Protein AF-A0A950PQQ2-F1 (afdb_monomer)

Sequence (217 aa):
MTSPTMPPGRANGTPPLTLPCREETMPHLNDTRDLASFAAVLAGELPGCWMSEYHRHTECRDQFSLAEDVWDMNLVSGAIAGHLLEHAVVLTGDDGTRLYVIAHPRCDEEFLVAAMAPPGFQAEAFRGVREPDGIAVSDDPFRAAEDIVVDLLPRYEMAIAEVQHNSASPGPPPVTPACAPEHTVTWCGDSLLTAQPENQEVAKALHQGGFAWDLAG

Mean predicted aligned error: 15.24 Å

Solvent-accessible surface area (backbone atoms only — not comparable to full-atom values): 13229 Å² total; per-residue (Å²): 142,83,83,86,84,77,82,84,78,82,78,86,74,78,73,79,88,69,76,73,71,62,84,68,89,65,76,93,74,73,60,74,66,55,58,57,51,40,45,52,52,24,28,72,63,35,91,74,57,41,45,68,44,82,45,74,32,88,46,82,67,54,43,48,72,60,49,73,42,46,32,32,87,46,62,52,46,50,46,60,75,64,41,81,58,54,52,38,33,41,36,37,35,78,87,64,52,37,35,41,35,33,74,32,95,87,40,90,61,29,30,31,40,25,47,34,58,73,84,94,67,59,77,74,22,52,62,89,52,63,63,43,43,31,45,79,32,53,66,49,36,70,60,29,28,49,50,39,62,75,48,42,48,58,35,38,54,54,32,48,53,46,27,52,51,35,59,77,51,66,66,79,70,81,80,67,60,96,77,62,82,84,77,70,72,47,82,53,89,100,42,80,48,60,74,83,63,91,46,69,68,58,48,50,53,41,46,74,72,72,51,76,84,80,90,80,130

Structure (mmCIF, N/CA/C/O backbone):
data_AF-A0A950PQQ2-F1
#
_entry.id   AF-A0A950PQQ2-F1
#
loop_
_atom_site.group_PDB
_atom_site.id
_atom_site.type_symbol
_atom_site.label_atom_id
_atom_site.label_alt_id
_atom_site.label_comp_id
_atom_site.label_asym_id
_atom_site.label_entity_id
_atom_site.label_seq_id
_atom_site.pdbx_PDB_ins_code
_atom_site.Cartn_x
_atom_site.Cartn_y
_atom_site.Cartn_z
_atom_site.occupancy
_atom_site.B_iso_or_equiv
_atom_site.auth_seq_id
_atom_site.auth_comp_id
_atom_site.auth_asym_id
_atom_site.auth_atom_id
_atom_site.pdbx_PDB_model_num
ATOM 1 N N . MET A 1 1 ? 36.615 -48.912 43.189 1.00 43.84 1 MET A N 1
ATOM 2 C CA . MET A 1 1 ? 36.809 -47.592 42.548 1.00 43.84 1 MET A CA 1
ATOM 3 C C . MET A 1 1 ? 37.561 -47.885 41.262 1.00 43.84 1 MET A C 1
ATOM 5 O O . MET A 1 1 ? 38.689 -48.329 41.361 1.00 43.84 1 MET A O 1
ATOM 9 N N . THR A 1 2 ? 36.929 -47.953 40.097 1.00 41.16 2 THR A N 1
ATOM 10 C CA . THR A 1 2 ? 36.371 -46.819 39.345 1.00 41.16 2 THR A CA 1
ATOM 11 C C . THR A 1 2 ? 35.283 -47.302 38.375 1.00 41.16 2 THR A C 1
ATOM 13 O O . THR A 1 2 ? 35.455 -48.303 37.685 1.00 41.16 2 THR A O 1
ATOM 16 N N . SER A 1 3 ? 34.155 -46.591 38.355 1.00 36.78 3 SER A N 1
ATOM 17 C CA . SER A 1 3 ? 33.042 -46.788 37.419 1.00 36.78 3 SER A CA 1
ATOM 18 C C . SER A 1 3 ? 33.378 -46.237 36.024 1.00 36.78 3 SER A C 1
ATOM 20 O O . SER A 1 3 ? 34.110 -45.249 35.938 1.00 36.78 3 SER A O 1
ATOM 22 N N . PRO A 1 4 ? 32.820 -46.803 34.939 1.00 37.44 4 PRO A N 1
ATOM 23 C CA . PRO A 1 4 ? 32.892 -46.209 33.611 1.00 37.44 4 PRO A CA 1
ATOM 24 C C . PRO A 1 4 ? 31.864 -45.074 33.462 1.00 37.44 4 PRO A C 1
ATOM 26 O O . PRO A 1 4 ? 30.673 -45.245 33.717 1.00 37.44 4 PRO A O 1
ATOM 29 N N . THR A 1 5 ? 32.355 -43.908 33.046 1.00 39.75 5 THR A N 1
ATOM 30 C CA . THR A 1 5 ? 31.583 -42.701 32.725 1.00 39.75 5 THR A CA 1
ATOM 31 C C . THR A 1 5 ? 30.806 -42.887 31.418 1.00 39.75 5 THR A C 1
ATOM 33 O O . THR A 1 5 ? 31.405 -43.078 30.362 1.00 39.75 5 THR A O 1
ATOM 36 N N . MET A 1 6 ? 29.474 -42.801 31.488 1.00 37.81 6 MET A N 1
ATOM 37 C CA . MET A 1 6 ? 28.582 -42.614 30.335 1.00 37.81 6 MET A CA 1
ATOM 38 C C . MET A 1 6 ? 28.617 -41.147 29.863 1.00 37.81 6 MET A C 1
ATOM 40 O O . MET A 1 6 ? 28.649 -40.253 30.712 1.00 37.81 6 MET A O 1
ATOM 44 N N . PRO A 1 7 ? 28.551 -40.866 28.549 1.00 43.50 7 PRO A N 1
ATOM 45 C CA . PRO A 1 7 ? 28.290 -39.519 28.054 1.00 43.50 7 PRO A CA 1
ATOM 46 C C . PRO A 1 7 ? 26.795 -39.169 28.216 1.00 43.50 7 PRO A C 1
ATOM 48 O O . PRO A 1 7 ? 25.945 -40.036 27.996 1.00 43.50 7 PRO A O 1
ATOM 51 N N . PRO A 1 8 ? 26.436 -37.924 28.583 1.00 40.88 8 PRO A N 1
ATOM 52 C CA . PRO A 1 8 ? 25.039 -37.515 28.665 1.00 40.88 8 PRO A CA 1
ATOM 53 C C . PRO A 1 8 ? 24.416 -37.395 27.268 1.00 40.88 8 PRO A C 1
ATOM 55 O O . PRO A 1 8 ? 25.011 -36.848 26.337 1.00 40.88 8 PRO A O 1
ATOM 58 N N . GLY A 1 9 ? 23.202 -37.936 27.153 1.00 32.97 9 GLY A N 1
ATOM 59 C CA . GLY A 1 9 ? 22.382 -37.925 25.951 1.00 32.97 9 GLY A CA 1
ATOM 60 C C . GLY A 1 9 ? 22.080 -36.509 25.468 1.00 32.97 9 GLY A C 1
ATOM 61 O O . GLY A 1 9 ? 21.772 -35.612 26.252 1.00 32.97 9 GLY A O 1
ATOM 62 N N . ARG A 1 10 ? 22.168 -36.328 24.148 1.00 34.28 10 ARG A N 1
ATOM 63 C CA . ARG A 1 10 ? 21.672 -35.140 23.457 1.00 34.28 10 ARG A CA 1
ATOM 64 C C . ARG A 1 10 ? 20.181 -34.988 23.741 1.00 34.28 10 ARG A C 1
ATOM 66 O O . ARG A 1 10 ? 19.397 -35.890 23.458 1.00 34.28 10 ARG A O 1
ATOM 73 N N . ALA A 1 11 ? 19.823 -33.832 24.284 1.00 37.94 11 ALA A N 1
ATOM 74 C CA . ALA A 1 11 ? 18.457 -33.358 24.355 1.00 37.94 11 ALA A CA 1
ATOM 75 C C . ALA A 1 11 ? 17.867 -33.299 22.936 1.00 37.94 11 ALA A C 1
ATOM 77 O O . ALA A 1 11 ? 18.408 -32.618 22.063 1.00 37.94 11 ALA A O 1
ATOM 78 N N . ASN A 1 12 ? 16.766 -34.019 22.720 1.00 37.12 12 ASN A N 1
ATOM 79 C CA . ASN A 1 12 ? 15.859 -33.780 21.605 1.00 37.12 12 ASN A CA 1
ATOM 80 C C . ASN A 1 12 ? 15.171 -32.435 21.860 1.00 37.12 12 ASN A C 1
ATOM 82 O O . ASN A 1 12 ? 14.153 -32.367 22.543 1.00 37.12 12 ASN A O 1
ATOM 86 N N . GLY A 1 13 ? 15.768 -31.359 21.356 1.00 33.97 13 GLY A N 1
ATOM 87 C CA . GLY A 1 13 ? 15.051 -30.114 21.134 1.00 33.97 13 GLY A CA 1
ATOM 88 C C . GLY A 1 13 ? 14.244 -30.268 19.855 1.00 33.97 13 GLY A C 1
ATOM 89 O O . GLY A 1 13 ? 14.811 -30.229 18.766 1.00 33.97 13 GLY A O 1
ATOM 90 N N . THR A 1 14 ? 12.940 -30.487 19.980 1.00 38.06 14 THR A N 1
ATOM 91 C CA . THR A 1 14 ? 12.006 -30.292 18.870 1.00 38.06 14 THR A CA 1
ATOM 92 C C . THR A 1 14 ? 12.091 -28.815 18.467 1.00 38.06 14 THR A C 1
ATOM 94 O O . THR A 1 14 ? 11.881 -27.961 19.333 1.00 38.06 14 THR A O 1
ATOM 97 N N . PRO A 1 15 ? 12.456 -28.466 17.220 1.00 38.97 15 PRO A N 1
ATOM 98 C CA . PRO A 1 15 ? 12.429 -27.074 16.795 1.00 38.97 15 PRO A CA 1
ATOM 99 C C . PRO A 1 15 ? 10.972 -26.578 16.775 1.00 38.97 15 PRO A C 1
ATOM 101 O O . PRO A 1 15 ? 10.061 -27.382 16.554 1.00 38.97 15 PRO A O 1
ATOM 104 N N . PRO A 1 16 ? 10.723 -25.278 17.017 1.00 37.97 16 PRO A N 1
ATOM 105 C CA . PRO A 1 16 ? 9.394 -24.711 16.831 1.00 37.97 16 PRO A CA 1
ATOM 106 C C . PRO A 1 16 ? 8.945 -24.936 15.383 1.00 37.97 16 PRO A C 1
ATOM 108 O O . PRO A 1 16 ? 9.767 -24.923 14.466 1.00 37.97 16 PRO A O 1
ATOM 111 N N . LEU A 1 17 ? 7.645 -25.163 15.190 1.00 33.06 17 LEU A N 1
ATOM 112 C CA . LEU A 1 17 ? 7.016 -25.309 13.879 1.00 33.06 17 LEU A CA 1
ATOM 113 C C . LEU A 1 17 ? 7.134 -23.988 13.102 1.00 33.06 17 LEU A C 1
ATOM 115 O O . LEU A 1 17 ? 6.219 -23.171 13.085 1.00 33.06 17 LEU A O 1
ATOM 119 N N . THR A 1 18 ? 8.281 -23.765 12.468 1.00 39.53 18 THR A N 1
ATOM 120 C CA . THR A 1 18 ? 8.415 -22.820 11.365 1.00 39.53 18 THR A CA 1
ATOM 121 C C . THR A 1 18 ? 7.603 -23.405 10.219 1.00 39.53 18 THR A C 1
ATOM 123 O O . THR A 1 18 ? 7.973 -24.441 9.666 1.00 39.53 18 THR A O 1
ATOM 126 N N . LEU A 1 19 ? 6.470 -22.780 9.891 1.00 45.75 19 LEU A N 1
ATOM 127 C CA . LEU A 1 19 ? 5.821 -23.019 8.606 1.00 45.75 19 LEU A CA 1
ATOM 128 C C . LEU A 1 19 ? 6.897 -22.795 7.535 1.00 45.75 19 LEU A C 1
ATOM 130 O O . LEU A 1 19 ? 7.464 -21.701 7.500 1.00 45.75 19 LEU A O 1
ATOM 134 N N . PRO A 1 20 ? 7.260 -23.804 6.724 1.00 39.88 20 PRO A N 1
ATOM 135 C CA . PRO A 1 20 ? 8.277 -23.598 5.716 1.00 39.88 20 PRO A CA 1
ATOM 136 C C . PRO A 1 20 ? 7.700 -22.618 4.700 1.00 39.88 20 PRO A C 1
ATOM 138 O O . PRO A 1 20 ? 6.766 -22.956 3.969 1.00 39.88 20 PRO A O 1
ATOM 141 N N . CYS A 1 21 ? 8.248 -21.401 4.680 1.00 43.50 21 CYS A N 1
ATOM 142 C CA . CYS A 1 21 ? 8.123 -20.503 3.542 1.00 43.50 21 CYS A CA 1
ATOM 143 C C . CYS A 1 21 ? 8.504 -21.357 2.330 1.00 43.50 21 CYS A C 1
ATOM 145 O O . CYS A 1 21 ? 9.574 -21.968 2.319 1.00 43.50 21 CYS A O 1
ATOM 147 N N . ARG A 1 22 ? 7.556 -21.567 1.414 1.00 47.44 22 ARG A N 1
ATOM 148 C CA . ARG A 1 22 ? 7.691 -22.569 0.359 1.00 47.44 22 ARG A CA 1
ATOM 149 C C . ARG A 1 22 ? 8.854 -22.150 -0.535 1.00 47.44 22 ARG A C 1
ATOM 151 O O . ARG A 1 22 ? 8.718 -21.246 -1.348 1.00 47.44 22 ARG A O 1
ATOM 158 N N . GLU A 1 23 ? 10.000 -22.795 -0.344 1.00 45.25 23 GLU A N 1
ATOM 159 C CA . GLU A 1 23 ? 11.234 -22.554 -1.091 1.00 45.25 23 GLU A CA 1
ATOM 160 C C . GLU A 1 23 ? 11.132 -23.274 -2.442 1.00 45.25 23 GLU A C 1
ATOM 162 O O . GLU A 1 23 ? 11.816 -24.252 -2.736 1.00 45.25 23 GLU A O 1
ATOM 167 N N . GLU A 1 24 ? 10.160 -22.861 -3.250 1.00 46.62 24 GLU A N 1
ATOM 168 C CA . GLU A 1 24 ? 10.071 -23.294 -4.635 1.00 46.62 24 GLU A CA 1
ATOM 169 C C . GLU A 1 24 ? 11.094 -22.451 -5.397 1.00 46.62 24 GLU A C 1
ATOM 171 O O . GLU A 1 24 ? 10.911 -21.247 -5.553 1.00 46.62 24 GLU A O 1
ATOM 176 N N . THR A 1 25 ? 12.223 -23.061 -5.780 1.00 43.97 25 THR A N 1
ATOM 177 C CA . THR A 1 25 ? 13.277 -22.423 -6.582 1.00 43.97 25 THR A CA 1
ATOM 178 C C . THR A 1 25 ? 12.699 -22.025 -7.940 1.00 43.97 25 THR A C 1
ATOM 180 O O . THR A 1 25 ? 12.772 -22.769 -8.917 1.00 43.97 25 THR A O 1
ATOM 183 N N . MET A 1 26 ? 12.074 -20.856 -7.977 1.00 44.28 26 MET A N 1
ATOM 184 C CA . MET A 1 26 ? 11.659 -20.168 -9.184 1.00 44.28 26 MET A CA 1
ATOM 185 C C . MET A 1 26 ? 12.892 -19.472 -9.779 1.00 44.28 26 MET A C 1
ATOM 187 O O . MET A 1 26 ? 13.760 -19.017 -9.028 1.00 44.28 26 MET A O 1
ATOM 191 N N . PRO A 1 27 ? 13.019 -19.405 -11.116 1.00 42.84 27 PRO A N 1
ATOM 192 C CA . PRO A 1 27 ? 14.047 -18.581 -11.742 1.00 42.84 27 PRO A CA 1
ATOM 193 C C . PRO A 1 27 ? 13.897 -17.149 -11.224 1.00 42.84 27 PRO A C 1
ATOM 195 O O . PRO A 1 27 ? 12.778 -16.732 -10.952 1.00 42.84 27 PRO A O 1
ATOM 198 N N . HIS A 1 28 ? 15.012 -16.438 -11.043 1.00 49.81 28 HIS A N 1
ATOM 199 C CA . HIS A 1 28 ? 15.049 -15.056 -10.559 1.00 49.81 28 HIS A CA 1
ATOM 200 C C . HIS A 1 28 ? 14.116 -14.159 -11.400 1.00 49.81 28 HIS A C 1
ATOM 202 O O . HIS A 1 28 ? 14.530 -13.641 -12.435 1.00 49.81 28 HIS A O 1
ATOM 208 N N . LEU A 1 29 ? 12.851 -14.051 -10.987 1.00 44.00 29 LEU A N 1
ATOM 209 C CA . LEU A 1 29 ? 11.832 -13.184 -11.564 1.00 44.00 29 LEU A CA 1
ATOM 210 C C . LEU A 1 29 ? 11.985 -11.809 -10.903 1.00 44.00 29 LEU A C 1
ATOM 212 O O . LEU A 1 29 ? 11.973 -11.701 -9.678 1.00 44.00 29 LEU A O 1
ATOM 216 N N . ASN A 1 30 ? 12.152 -10.801 -11.754 1.00 51.38 30 ASN A N 1
ATOM 217 C CA . ASN A 1 30 ? 12.347 -9.378 -11.491 1.00 51.38 30 ASN A CA 1
ATOM 218 C C . ASN A 1 30 ? 13.611 -8.958 -10.725 1.00 51.38 30 ASN A C 1
ATOM 220 O O . ASN A 1 30 ? 13.761 -9.099 -9.511 1.00 51.38 30 ASN A O 1
ATOM 224 N N . ASP A 1 31 ? 14.533 -8.372 -11.495 1.00 58.06 31 ASP A N 1
ATOM 225 C CA . ASP A 1 31 ? 15.750 -7.734 -11.020 1.00 58.06 31 ASP A CA 1
ATOM 226 C C . ASP A 1 31 ? 15.388 -6.665 -9.977 1.00 58.06 31 ASP A C 1
ATOM 228 O O . ASP A 1 31 ? 14.545 -5.797 -10.187 1.00 58.06 31 ASP A O 1
ATOM 232 N N . THR A 1 32 ? 16.061 -6.705 -8.833 1.00 57.66 32 THR A N 1
ATOM 233 C CA . THR A 1 32 ? 15.972 -5.721 -7.740 1.00 57.66 32 THR A CA 1
ATOM 234 C C . THR A 1 32 ? 16.041 -4.260 -8.198 1.00 57.66 32 THR A C 1
ATOM 236 O O . THR A 1 32 ? 15.503 -3.364 -7.541 1.00 57.66 32 THR A O 1
ATOM 239 N N . ARG A 1 33 ? 16.710 -4.009 -9.334 1.00 58.97 33 ARG A N 1
ATOM 240 C CA . ARG A 1 33 ? 16.792 -2.685 -9.956 1.00 58.97 33 ARG A CA 1
ATOM 241 C C . ARG A 1 33 ? 15.471 -2.210 -10.538 1.00 58.97 33 ARG A C 1
ATOM 243 O O . ARG A 1 33 ? 15.262 -0.998 -10.534 1.00 58.97 33 ARG A O 1
ATOM 250 N N . ASP A 1 34 ? 14.604 -3.110 -10.981 1.00 83.31 34 ASP A N 1
ATOM 251 C CA . ASP A 1 34 ? 13.332 -2.745 -11.598 1.00 83.31 34 ASP A CA 1
ATOM 252 C C . ASP A 1 34 ? 12.350 -2.257 -10.531 1.00 83.31 34 ASP A C 1
ATOM 254 O O . ASP A 1 34 ? 11.797 -1.173 -10.684 1.00 83.31 34 ASP A O 1
ATOM 258 N N . LEU 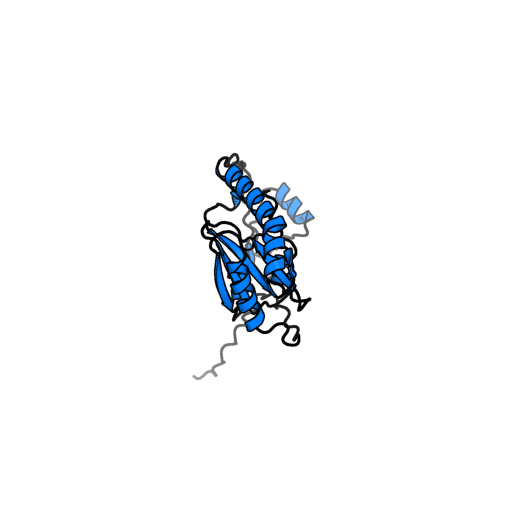A 1 35 ? 12.250 -2.936 -9.378 1.00 92.31 35 LEU A N 1
ATOM 259 C CA . LEU A 1 35 ? 11.368 -2.510 -8.279 1.00 92.31 35 LEU A CA 1
ATOM 260 C C . LEU A 1 35 ? 11.772 -1.153 -7.679 1.00 92.31 35 LEU A C 1
ATOM 262 O O . LEU A 1 35 ? 10.931 -0.271 -7.509 1.00 92.31 35 LEU A O 1
ATOM 266 N N . ALA A 1 36 ? 13.055 -0.966 -7.352 1.00 92.56 36 ALA A N 1
ATOM 267 C CA . ALA A 1 36 ? 13.521 0.285 -6.752 1.00 92.56 36 ALA A CA 1
ATOM 268 C C . ALA A 1 36 ? 13.402 1.471 -7.726 1.00 92.56 36 ALA A C 1
ATOM 270 O O . ALA A 1 36 ? 13.047 2.574 -7.311 1.00 92.56 36 ALA A O 1
ATOM 271 N N . SER A 1 37 ? 13.683 1.250 -9.016 1.00 94.06 37 SER A N 1
ATOM 272 C CA . SER A 1 37 ? 13.565 2.297 -10.040 1.00 94.06 37 SER A CA 1
ATOM 273 C C . SER A 1 37 ? 12.106 2.636 -10.326 1.00 94.06 37 SER A C 1
ATOM 275 O O . SER A 1 37 ? 11.762 3.816 -10.365 1.00 94.06 37 SER A O 1
ATOM 277 N N . PHE A 1 38 ? 11.250 1.619 -10.465 1.00 95.75 38 PHE A N 1
ATOM 278 C CA . PHE A 1 38 ? 9.806 1.785 -10.607 1.00 95.75 38 PHE A CA 1
ATOM 279 C C . PHE A 1 38 ? 9.242 2.622 -9.460 1.00 95.75 38 PHE A C 1
ATOM 281 O O . PHE A 1 38 ? 8.629 3.660 -9.700 1.00 95.75 38 PHE A O 1
ATOM 288 N N . ALA A 1 39 ? 9.523 2.233 -8.213 1.00 96.94 39 ALA A N 1
ATOM 289 C CA . ALA A 1 39 ? 8.982 2.914 -7.045 1.00 96.94 39 ALA A CA 1
ATOM 290 C C . ALA A 1 39 ? 9.514 4.350 -6.889 1.00 96.94 39 ALA A C 1
ATOM 292 O O . ALA A 1 39 ? 8.778 5.236 -6.458 1.00 96.94 39 ALA A O 1
ATOM 293 N N . ALA A 1 40 ? 10.765 4.610 -7.287 1.00 96.94 40 ALA A N 1
ATOM 294 C CA . ALA A 1 40 ? 11.323 5.959 -7.287 1.00 96.94 40 ALA A CA 1
ATOM 295 C C . ALA A 1 40 ? 10.627 6.888 -8.296 1.00 96.94 40 ALA A C 1
ATOM 297 O O . ALA A 1 40 ? 10.389 8.052 -7.975 1.00 96.94 40 ALA A O 1
ATOM 298 N N . VAL A 1 41 ? 10.292 6.393 -9.495 1.00 97.94 41 VAL A N 1
ATOM 299 C CA . VAL A 1 41 ? 9.509 7.167 -10.475 1.00 97.94 41 VAL A CA 1
ATOM 300 C C . VAL A 1 41 ? 8.075 7.328 -9.984 1.00 97.94 41 VAL A C 1
ATOM 302 O O . VAL A 1 41 ? 7.567 8.443 -9.971 1.00 97.94 41 VAL A O 1
ATOM 305 N N . LEU A 1 42 ? 7.461 6.249 -9.494 1.00 98.00 42 LEU A N 1
ATOM 306 C CA . LEU A 1 42 ? 6.105 6.261 -8.954 1.00 98.00 42 LEU A CA 1
ATOM 307 C C . LEU A 1 42 ? 5.936 7.308 -7.841 1.00 98.00 42 LEU A C 1
ATOM 309 O O . LEU A 1 42 ? 4.979 8.074 -7.861 1.00 98.00 42 LEU A O 1
ATOM 313 N N . ALA A 1 43 ? 6.894 7.408 -6.916 1.00 98.12 43 ALA A N 1
ATOM 314 C CA . ALA A 1 43 ? 6.892 8.429 -5.866 1.00 98.12 43 ALA A CA 1
ATOM 315 C C . ALA A 1 43 ? 6.891 9.870 -6.416 1.00 98.12 43 ALA A C 1
ATOM 317 O O . ALA A 1 43 ? 6.338 10.769 -5.790 1.00 98.12 43 ALA A O 1
ATOM 318 N N . GLY A 1 44 ? 7.508 10.102 -7.578 1.00 97.75 44 GLY A N 1
ATOM 319 C CA . GLY A 1 44 ? 7.499 11.406 -8.244 1.00 97.75 44 GLY A CA 1
ATOM 320 C C . GLY A 1 44 ? 6.183 11.741 -8.951 1.00 97.75 44 GLY A C 1
ATOM 321 O O . GLY A 1 44 ? 5.897 12.920 -9.148 1.00 97.75 44 GLY A O 1
ATOM 322 N N . GLU A 1 45 ? 5.395 10.727 -9.316 1.00 98.19 45 GLU A N 1
ATOM 323 C CA . GLU A 1 45 ? 4.133 10.881 -10.052 1.00 98.19 45 GLU A CA 1
ATOM 324 C C . GLU A 1 45 ? 2.901 10.925 -9.135 1.00 98.19 45 GLU A C 1
ATOM 326 O O . GLU A 1 45 ? 1.865 11.479 -9.508 1.00 98.19 45 GLU A O 1
ATOM 331 N N . LEU A 1 46 ? 2.998 10.371 -7.922 1.00 98.25 46 LEU A N 1
ATOM 332 C CA . LEU A 1 46 ? 1.926 10.459 -6.934 1.00 98.25 46 LEU A CA 1
ATOM 333 C C . LEU A 1 46 ? 1.711 11.911 -6.462 1.00 98.25 46 LEU A C 1
ATOM 335 O O . LEU A 1 46 ? 2.663 12.683 -6.327 1.00 98.25 46 LEU A O 1
ATOM 339 N N . PRO A 1 47 ? 0.460 12.310 -6.170 1.00 96.44 47 PRO A N 1
ATOM 340 C CA . PRO A 1 47 ? 0.150 13.662 -5.730 1.00 96.44 47 PRO A CA 1
ATOM 341 C C . PRO A 1 47 ? 0.769 13.951 -4.361 1.00 96.44 47 PRO A C 1
ATOM 343 O O . PRO A 1 47 ? 0.626 13.165 -3.428 1.00 96.44 47 PRO A O 1
ATOM 346 N N . GLY A 1 48 ? 1.399 15.118 -4.227 1.00 95.38 48 GLY A N 1
ATOM 347 C CA . GLY A 1 48 ? 2.099 15.514 -3.003 1.00 95.38 48 GLY A CA 1
ATOM 348 C C . GLY A 1 48 ? 3.584 15.161 -3.053 1.00 95.38 48 GLY A C 1
ATOM 349 O O . GLY A 1 48 ? 4.165 15.048 -4.130 1.00 95.38 48 GLY A O 1
ATOM 350 N N . CYS A 1 49 ? 4.216 15.050 -1.885 1.00 96.69 49 CYS A N 1
ATOM 351 C CA . CYS A 1 49 ? 5.623 14.668 -1.790 1.00 96.69 49 CYS A CA 1
ATOM 352 C C . CYS A 1 49 ? 5.733 13.258 -1.219 1.00 96.69 49 CYS A C 1
ATOM 354 O O . CYS A 1 49 ? 5.443 13.055 -0.044 1.00 96.69 49 CYS A O 1
ATOM 356 N N . TRP A 1 50 ? 6.211 12.311 -2.026 1.00 98.38 50 TRP A N 1
ATOM 357 C CA . TRP A 1 50 ? 6.420 10.935 -1.589 1.00 9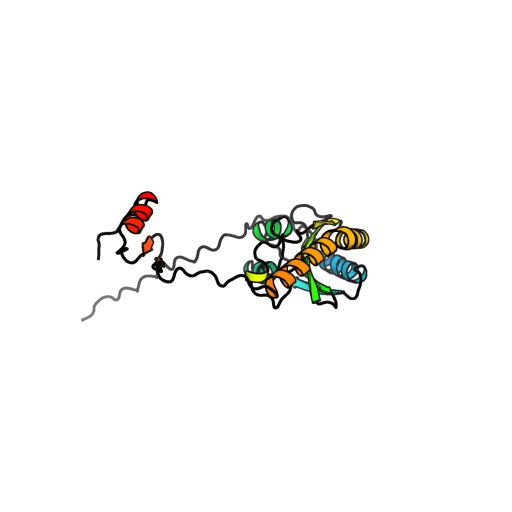8.38 50 TRP A CA 1
ATOM 358 C C . TRP A 1 50 ? 7.904 10.590 -1.517 1.00 98.38 50 TRP A C 1
ATOM 360 O O . TRP A 1 50 ? 8.697 10.912 -2.404 1.00 98.38 50 TRP A O 1
ATOM 370 N N . MET A 1 51 ? 8.284 9.911 -0.441 1.00 97.62 51 MET A N 1
ATOM 371 C CA . MET A 1 51 ? 9.603 9.323 -0.249 1.00 97.62 51 MET A CA 1
ATOM 372 C C . MET A 1 51 ? 9.547 7.822 -0.509 1.00 97.62 51 MET A C 1
ATOM 374 O O . MET A 1 51 ? 8.591 7.170 -0.110 1.00 97.62 51 MET A O 1
ATOM 378 N N . SER A 1 52 ? 10.590 7.273 -1.129 1.00 97.38 52 SER A N 1
ATOM 379 C CA . SER A 1 52 ? 10.718 5.840 -1.408 1.00 97.38 52 SER A CA 1
ATOM 380 C C . SER A 1 52 ? 11.812 5.226 -0.538 1.00 97.38 52 SER A C 1
ATOM 382 O O . SER A 1 52 ? 12.972 5.636 -0.629 1.00 97.38 52 SER A O 1
ATOM 384 N N . GLU A 1 53 ? 11.469 4.212 0.254 1.00 95.69 53 GLU A N 1
ATOM 385 C CA . GLU A 1 53 ? 12.405 3.441 1.073 1.00 95.69 53 GLU A CA 1
ATOM 386 C C . GLU A 1 53 ? 12.436 1.979 0.624 1.00 95.69 53 GLU A C 1
ATOM 388 O O . GLU A 1 53 ? 11.422 1.287 0.606 1.00 95.69 53 GLU A O 1
ATOM 393 N N . TYR A 1 54 ? 13.618 1.505 0.234 1.00 94.00 54 TYR A N 1
ATOM 394 C CA . TYR A 1 54 ? 13.810 0.136 -0.227 1.00 94.00 54 TYR A CA 1
ATOM 395 C C . TYR A 1 54 ? 14.182 -0.792 0.926 1.00 94.00 54 TYR A C 1
ATOM 397 O O . TYR A 1 54 ? 15.140 -0.536 1.660 1.00 94.00 54 TYR A O 1
ATOM 405 N N . HIS A 1 55 ? 13.497 -1.927 1.004 1.00 90.88 55 HIS A N 1
ATOM 406 C CA . HIS A 1 55 ? 13.719 -2.962 1.999 1.00 90.88 55 HIS A CA 1
ATOM 407 C C . HIS A 1 55 ? 14.138 -4.267 1.327 1.00 90.88 55 HIS A C 1
ATOM 409 O O . HIS A 1 55 ? 13.530 -4.737 0.365 1.00 90.88 55 HIS A O 1
ATOM 415 N N . ARG A 1 56 ? 15.195 -4.875 1.867 1.00 88.00 56 ARG A N 1
ATOM 416 C CA . ARG A 1 56 ? 15.608 -6.235 1.526 1.00 88.00 56 ARG A CA 1
ATOM 417 C C . ARG A 1 56 ? 15.306 -7.145 2.704 1.00 88.00 56 ARG A C 1
ATOM 419 O O . ARG A 1 56 ? 15.806 -6.902 3.799 1.00 88.00 56 ARG A O 1
ATOM 426 N N . HIS A 1 57 ? 14.547 -8.199 2.455 1.00 81.50 57 HIS A N 1
ATOM 427 C CA . HIS A 1 57 ? 14.253 -9.240 3.425 1.00 81.50 57 HIS A CA 1
ATOM 428 C C . HIS A 1 57 ? 15.359 -10.294 3.338 1.00 81.50 57 HIS A C 1
ATOM 430 O O . HIS A 1 57 ? 15.502 -10.992 2.335 1.00 81.50 57 HIS A O 1
ATOM 436 N N . THR A 1 58 ? 16.223 -10.342 4.352 1.00 72.75 58 THR A N 1
ATOM 437 C CA . THR A 1 58 ? 17.336 -11.306 4.414 1.00 72.75 58 THR A CA 1
ATOM 438 C C . THR A 1 58 ? 16.904 -12.648 4.984 1.00 72.75 58 THR A C 1
ATOM 440 O O . THR A 1 58 ? 17.458 -13.682 4.615 1.00 72.75 58 THR A O 1
ATOM 443 N N . GLU A 1 59 ? 15.896 -12.635 5.851 1.00 71.50 59 GLU A N 1
ATOM 444 C CA . GLU A 1 59 ? 15.255 -13.814 6.412 1.00 71.50 59 GLU A CA 1
ATOM 445 C C . GLU A 1 59 ? 13.743 -13.754 6.172 1.00 71.50 59 GLU A C 1
ATOM 447 O O . GLU A 1 59 ? 13.158 -12.673 6.117 1.00 71.50 59 GLU A O 1
ATOM 452 N N . CYS A 1 60 ? 13.073 -14.913 6.115 1.00 67.88 60 CYS A N 1
ATOM 453 C CA . CYS A 1 60 ? 11.612 -14.953 5.960 1.00 67.88 60 CYS A CA 1
ATOM 454 C C . CYS A 1 60 ? 10.893 -14.168 7.077 1.00 67.88 60 CYS A C 1
ATOM 456 O O . CYS A 1 60 ? 9.816 -13.635 6.862 1.00 67.88 60 CYS A O 1
ATOM 458 N N . ARG A 1 61 ? 11.491 -14.032 8.271 1.00 74.38 61 ARG A N 1
ATOM 459 C CA . ARG A 1 61 ? 10.921 -13.224 9.360 1.00 74.38 61 ARG A CA 1
ATOM 460 C C . ARG A 1 61 ? 10.869 -11.727 9.034 1.00 74.38 61 ARG A C 1
ATOM 462 O O . ARG A 1 61 ? 9.916 -11.066 9.437 1.00 74.38 61 ARG A O 1
ATOM 469 N N . ASP A 1 62 ? 11.853 -11.217 8.299 1.00 73.19 62 ASP A N 1
ATOM 470 C CA . ASP A 1 62 ? 11.979 -9.788 7.996 1.00 73.19 62 ASP A CA 1
ATOM 471 C C . ASP A 1 62 ? 10.830 -9.292 7.110 1.00 73.19 62 ASP A C 1
ATOM 473 O O . ASP A 1 62 ? 10.458 -8.122 7.185 1.00 73.19 62 ASP A O 1
ATOM 477 N N . GLN A 1 63 ? 10.252 -10.171 6.281 1.00 78.94 63 GLN A N 1
ATOM 478 C CA . GLN A 1 63 ? 9.097 -9.834 5.443 1.00 78.94 63 GLN A CA 1
ATOM 479 C C . GLN A 1 63 ? 7.850 -9.561 6.294 1.00 78.94 63 GLN A C 1
ATOM 481 O O . GLN A 1 63 ? 7.076 -8.652 6.003 1.00 78.94 63 GLN A O 1
ATOM 486 N N . PHE A 1 64 ? 7.679 -10.310 7.389 1.00 78.69 64 PHE A N 1
ATOM 487 C CA . PHE A 1 64 ? 6.486 -10.219 8.223 1.00 78.69 64 PHE A CA 1
ATOM 488 C C . PHE A 1 64 ? 6.472 -8.957 9.081 1.00 78.69 64 PHE A C 1
ATOM 490 O O . PHE A 1 64 ? 5.410 -8.382 9.270 1.00 78.69 64 PHE A O 1
ATOM 497 N N . SER A 1 65 ? 7.633 -8.467 9.524 1.00 81.56 65 SER A N 1
ATOM 498 C CA . SER A 1 65 ? 7.702 -7.233 10.319 1.00 81.56 65 SER A CA 1
ATOM 499 C C . SER A 1 65 ? 7.185 -6.003 9.575 1.00 81.56 65 SER A C 1
ATOM 501 O O . SER A 1 65 ? 6.651 -5.100 10.205 1.00 81.56 65 SER A O 1
ATOM 503 N N . LEU A 1 66 ? 7.339 -5.960 8.250 1.00 81.75 66 LEU A N 1
ATOM 504 C CA . LEU A 1 66 ? 6.804 -4.871 7.434 1.00 81.75 66 LEU A CA 1
ATOM 505 C C . LEU A 1 66 ? 5.370 -5.160 6.968 1.00 81.75 66 LEU A C 1
ATOM 507 O O . LEU A 1 66 ? 4.551 -4.250 6.875 1.00 81.75 66 LEU A O 1
ATOM 511 N N . ALA A 1 67 ? 5.062 -6.436 6.726 1.00 82.44 67 ALA A N 1
ATOM 512 C CA . ALA A 1 67 ? 3.733 -6.892 6.342 1.00 82.44 67 ALA A CA 1
ATOM 513 C C . ALA A 1 67 ? 2.675 -6.763 7.446 1.00 82.44 67 ALA A C 1
ATOM 515 O O . ALA A 1 67 ? 1.496 -6.682 7.125 1.00 82.44 67 ALA A O 1
ATOM 516 N N . GLU A 1 68 ? 3.064 -6.740 8.725 1.00 87.69 68 GLU A N 1
ATOM 517 C CA . GLU A 1 68 ? 2.144 -6.524 9.856 1.0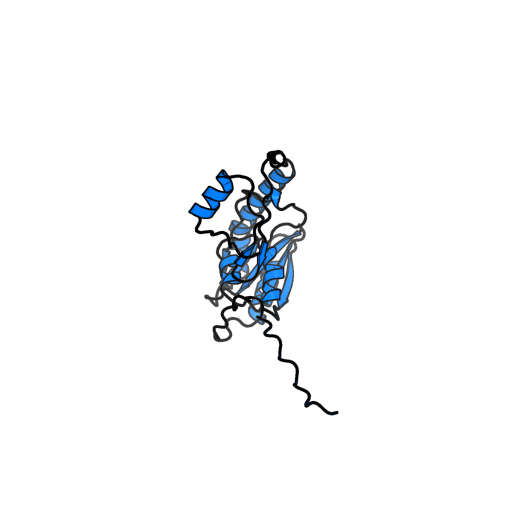0 87.69 68 GLU A CA 1
ATOM 518 C C . GLU A 1 68 ? 1.341 -5.223 9.718 1.00 87.69 68 GLU A C 1
ATOM 520 O O . GLU A 1 68 ? 0.184 -5.161 10.130 1.00 87.69 68 GLU A O 1
ATOM 525 N N . ASP A 1 69 ? 1.939 -4.211 9.089 1.00 92.19 69 ASP A N 1
ATOM 526 C CA . ASP A 1 69 ? 1.305 -2.923 8.835 1.00 92.19 69 ASP A CA 1
ATOM 527 C C . ASP A 1 69 ? 0.517 -2.899 7.511 1.00 92.19 69 ASP A C 1
ATOM 529 O O . ASP A 1 69 ? -0.158 -1.911 7.238 1.00 92.19 69 ASP A O 1
ATOM 533 N N . VAL A 1 70 ? 0.594 -3.923 6.654 1.00 94.94 70 VAL A N 1
ATOM 534 C CA . VAL A 1 70 ? -0.105 -3.926 5.359 1.00 94.94 70 VAL A CA 1
ATOM 535 C C . VAL A 1 70 ? -1.609 -4.063 5.585 1.00 94.94 70 VAL A C 1
ATOM 537 O O . VAL A 1 70 ? -2.096 -5.051 6.130 1.00 94.94 70 VAL A O 1
ATOM 540 N N . TRP A 1 71 ? -2.361 -3.064 5.128 1.00 95.38 71 TRP A N 1
ATOM 541 C CA . TRP A 1 71 ? -3.807 -2.988 5.293 1.00 95.38 71 TRP A CA 1
ATOM 542 C C . TRP A 1 71 ? -4.523 -3.522 4.050 1.00 95.38 71 TRP A C 1
ATOM 544 O O . TRP A 1 71 ? -5.179 -2.805 3.296 1.00 95.38 71 TRP A O 1
ATOM 554 N N . ASP A 1 72 ? -4.351 -4.819 3.831 1.00 92.75 72 ASP A N 1
ATOM 555 C CA . ASP A 1 72 ? -4.969 -5.593 2.758 1.00 92.75 72 ASP A CA 1
ATOM 556 C C . ASP A 1 72 ? -5.313 -6.983 3.297 1.00 92.75 72 ASP A C 1
ATOM 558 O O . ASP A 1 72 ? -4.524 -7.556 4.041 1.00 92.75 72 ASP A O 1
ATOM 562 N N . MET A 1 73 ? -6.447 -7.558 2.901 1.00 84.88 73 MET A N 1
ATOM 563 C CA . MET A 1 73 ? -6.803 -8.950 3.225 1.00 84.88 73 MET A CA 1
ATOM 564 C C . MET A 1 73 ? -6.930 -9.828 1.971 1.00 84.88 73 MET A C 1
ATOM 566 O O . MET A 1 73 ? -7.447 -10.945 2.041 1.00 84.88 73 MET A O 1
ATOM 570 N N . ASN A 1 74 ? -6.465 -9.339 0.818 1.00 87.69 74 ASN A N 1
ATOM 571 C CA . ASN A 1 74 ? -6.691 -9.959 -0.478 1.00 87.69 74 ASN A CA 1
ATOM 572 C C . ASN A 1 74 ? -5.375 -10.222 -1.233 1.00 87.69 74 ASN A C 1
ATOM 574 O O . ASN A 1 74 ? -4.703 -11.225 -0.977 1.00 87.69 74 ASN A O 1
ATOM 578 N N . LEU A 1 75 ? -5.024 -9.370 -2.202 1.00 89.81 75 LEU A N 1
ATOM 579 C CA . LEU A 1 75 ? -3.988 -9.661 -3.198 1.00 89.81 75 LEU A CA 1
ATOM 580 C C . LEU A 1 75 ? -2.580 -9.634 -2.602 1.00 89.81 75 LEU A C 1
ATOM 582 O O . LEU A 1 75 ? -1.786 -10.548 -2.836 1.00 89.81 75 LEU A O 1
ATOM 586 N N . VAL A 1 76 ? -2.272 -8.595 -1.833 1.00 93.06 76 VAL A N 1
ATOM 587 C CA . VAL A 1 76 ? -0.920 -8.334 -1.330 1.00 93.06 76 VAL A CA 1
ATOM 588 C C . VAL A 1 76 ? -0.632 -9.226 -0.133 1.00 93.06 76 VAL A C 1
ATOM 590 O O . VAL A 1 76 ? 0.395 -9.901 -0.105 1.00 93.06 76 VAL A O 1
ATOM 593 N N . SER A 1 77 ? -1.584 -9.347 0.789 1.00 90.50 77 SER A N 1
ATOM 594 C CA . SER A 1 77 ? -1.509 -10.289 1.906 1.00 90.50 77 SER A CA 1
ATOM 595 C C . SER A 1 77 ? -1.438 -11.739 1.429 1.00 90.50 77 SER A C 1
ATOM 597 O O . SER A 1 77 ? -0.655 -12.528 1.961 1.00 90.50 77 SER A O 1
ATOM 599 N N . GLY A 1 78 ? -2.169 -12.095 0.367 1.00 88.69 78 GLY A N 1
ATOM 600 C CA . GLY A 1 78 ? -2.046 -13.402 -0.278 1.00 88.69 78 GLY A CA 1
ATOM 601 C C . GLY A 1 78 ? -0.659 -13.642 -0.889 1.00 88.69 78 GLY A C 1
ATOM 602 O O . GLY A 1 78 ? -0.115 -14.745 -0.775 1.00 88.69 78 GLY A O 1
ATOM 603 N N . ALA A 1 79 ? -0.061 -12.620 -1.508 1.00 91.06 79 ALA A N 1
ATOM 604 C CA . ALA A 1 79 ? 1.290 -12.699 -2.057 1.00 91.06 79 ALA A CA 1
ATOM 605 C C . ALA A 1 79 ? 2.344 -12.895 -0.956 1.00 91.06 79 ALA A C 1
ATOM 607 O O . ALA A 1 79 ? 3.140 -13.830 -1.069 1.00 91.06 79 ALA A O 1
ATOM 608 N N . ILE A 1 80 ? 2.285 -12.093 0.113 1.00 89.81 80 ILE A N 1
ATOM 609 C CA . ILE A 1 80 ? 3.178 -12.160 1.285 1.00 89.81 80 ILE A CA 1
ATOM 610 C C . ILE A 1 80 ? 3.088 -13.525 1.978 1.00 89.81 80 ILE A C 1
ATOM 612 O O . ILE A 1 80 ? 4.104 -14.118 2.334 1.00 89.81 80 ILE A O 1
ATOM 616 N N . ALA A 1 81 ? 1.876 -14.049 2.169 1.00 87.81 81 ALA A N 1
ATOM 617 C CA . ALA A 1 81 ? 1.682 -15.339 2.827 1.00 87.81 81 ALA A CA 1
ATOM 618 C C . ALA A 1 81 ? 2.140 -16.525 1.959 1.00 87.81 81 ALA A C 1
ATOM 620 O O . ALA A 1 81 ? 2.525 -17.571 2.485 1.00 87.81 81 ALA A O 1
ATOM 621 N N . GLY A 1 82 ? 2.053 -16.388 0.633 1.00 85.44 82 GLY A N 1
ATOM 622 C CA . GLY A 1 82 ? 2.292 -17.478 -0.311 1.00 85.44 82 GLY A CA 1
ATOM 623 C C . GLY A 1 82 ? 3.719 -17.585 -0.847 1.00 85.44 82 GLY A C 1
ATOM 624 O O . GLY A 1 82 ? 4.085 -18.658 -1.329 1.00 85.44 82 GLY A O 1
ATOM 625 N N . HIS A 1 83 ? 4.508 -16.510 -0.795 1.00 84.69 83 HIS A N 1
ATOM 626 C CA . HIS A 1 83 ? 5.807 -16.429 -1.466 1.00 84.69 83 HIS A CA 1
ATOM 627 C C . HIS A 1 83 ? 6.850 -15.777 -0.556 1.00 84.69 83 HIS A C 1
ATOM 629 O O . HIS A 1 83 ? 6.529 -14.905 0.247 1.00 84.69 83 HIS A O 1
ATOM 635 N N . LEU A 1 84 ? 8.110 -16.195 -0.696 1.00 83.94 84 LEU A N 1
ATOM 636 C CA . LEU A 1 84 ? 9.230 -15.490 -0.082 1.00 83.94 84 LEU A CA 1
ATOM 637 C C . LEU A 1 84 ? 9.525 -14.249 -0.925 1.00 83.94 84 LEU A C 1
ATOM 639 O O . LEU A 1 84 ? 10.046 -14.359 -2.035 1.00 83.94 84 LEU A O 1
ATOM 643 N N . LEU A 1 85 ? 9.155 -13.082 -0.413 1.00 84.75 85 LEU A N 1
ATOM 644 C CA . LEU A 1 85 ? 9.400 -11.814 -1.085 1.00 84.75 85 LEU A CA 1
ATOM 645 C C . LEU A 1 85 ? 10.762 -11.304 -0.621 1.00 84.75 85 LEU A C 1
ATOM 647 O O . LEU A 1 85 ? 10.929 -10.959 0.543 1.00 84.75 85 LEU A O 1
ATOM 651 N N . GLU A 1 86 ? 11.757 -11.278 -1.505 1.00 84.06 86 GLU A N 1
ATOM 652 C CA . GLU A 1 86 ? 13.106 -10.819 -1.135 1.00 84.06 86 GLU A CA 1
ATOM 653 C C . GLU A 1 86 ? 13.175 -9.296 -0.951 1.00 84.06 86 GLU A C 1
ATOM 655 O O . GLU A 1 86 ? 14.059 -8.779 -0.257 1.00 84.06 86 GLU A O 1
ATOM 660 N N . HIS A 1 87 ? 12.252 -8.566 -1.579 1.00 89.12 87 HIS A N 1
ATOM 661 C CA . HIS A 1 87 ? 12.311 -7.118 -1.711 1.00 89.12 87 HIS A CA 1
ATOM 662 C C . HIS A 1 87 ? 10.932 -6.481 -1.617 1.00 89.12 87 HIS A C 1
ATOM 664 O O . HIS A 1 87 ? 9.959 -7.001 -2.163 1.00 89.12 87 HIS A O 1
ATOM 670 N N . ALA A 1 88 ? 10.889 -5.320 -0.977 1.00 93.88 88 ALA A N 1
ATOM 671 C CA . ALA A 1 88 ? 9.725 -4.456 -0.921 1.00 93.88 88 ALA A CA 1
ATOM 672 C C . ALA A 1 88 ? 10.164 -2.994 -0.915 1.00 93.88 88 ALA A C 1
ATOM 674 O O . ALA A 1 88 ? 11.294 -2.670 -0.541 1.00 93.88 88 ALA A O 1
ATOM 675 N N . VAL A 1 89 ? 9.264 -2.104 -1.304 1.00 96.00 89 VAL A N 1
ATOM 676 C CA . VAL A 1 89 ? 9.446 -0.662 -1.161 1.00 96.00 89 VAL A CA 1
ATOM 677 C C . VAL A 1 89 ? 8.287 -0.095 -0.360 1.00 96.00 89 VAL A C 1
ATOM 679 O O . VAL A 1 89 ? 7.134 -0.439 -0.605 1.00 96.00 89 VAL A O 1
ATOM 682 N N . VAL A 1 90 ? 8.598 0.789 0.583 1.00 97.31 90 VAL A N 1
ATOM 683 C CA . VAL A 1 90 ? 7.602 1.615 1.261 1.00 97.31 90 VAL A CA 1
ATOM 684 C C . VAL A 1 90 ? 7.653 3.008 0.663 1.00 97.31 90 VAL A C 1
ATOM 686 O O . VAL A 1 90 ? 8.688 3.676 0.701 1.00 97.31 90 VAL A O 1
ATOM 689 N N . LEU A 1 91 ? 6.525 3.456 0.123 1.00 98.31 91 LEU A N 1
ATOM 690 C CA . LEU A 1 91 ? 6.320 4.848 -0.244 1.00 98.31 91 LEU A CA 1
ATOM 691 C C . LEU A 1 91 ? 5.671 5.569 0.933 1.00 98.31 91 LEU A C 1
ATOM 693 O O . LEU A 1 91 ? 4.665 5.097 1.450 1.00 98.31 91 LEU A O 1
ATOM 697 N N . THR A 1 92 ? 6.228 6.700 1.356 1.00 98.31 92 THR A N 1
ATOM 698 C CA . THR A 1 92 ? 5.690 7.521 2.451 1.00 98.31 92 THR A CA 1
ATOM 699 C C . THR A 1 92 ? 5.382 8.924 1.946 1.00 98.31 92 THR A C 1
ATOM 701 O O . THR A 1 92 ? 6.300 9.639 1.543 1.00 98.31 92 THR A O 1
ATOM 704 N N . GLY A 1 93 ? 4.106 9.301 1.961 1.00 97.38 93 GLY A N 1
ATOM 705 C CA . GLY A 1 93 ? 3.625 10.648 1.674 1.00 97.38 93 GLY A CA 1
ATOM 706 C C . GLY A 1 93 ? 3.945 11.626 2.806 1.00 97.38 93 GLY A C 1
ATOM 707 O O . GLY A 1 93 ? 4.209 11.236 3.947 1.00 97.38 93 GLY A O 1
ATOM 708 N N . ASP A 1 94 ? 3.916 12.918 2.504 1.00 95.62 94 ASP A N 1
ATOM 709 C CA . ASP A 1 94 ? 4.134 14.008 3.463 1.00 95.62 94 ASP A CA 1
ATOM 710 C C . ASP A 1 94 ? 3.011 14.147 4.502 1.00 95.62 94 ASP A C 1
ATOM 712 O O . ASP A 1 94 ? 3.232 14.668 5.598 1.00 95.62 94 ASP A O 1
ATOM 716 N N . ASP A 1 95 ? 1.830 13.625 4.189 1.00 92.69 95 ASP A N 1
ATOM 717 C CA . ASP A 1 95 ? 0.701 13.441 5.101 1.00 92.69 95 ASP A CA 1
ATOM 718 C C . ASP A 1 95 ? 0.860 12.228 6.043 1.00 92.69 95 ASP A C 1
ATOM 720 O O . ASP A 1 95 ? 0.042 12.023 6.942 1.00 92.69 95 ASP A O 1
ATOM 724 N N . GLY A 1 96 ? 1.926 11.439 5.869 1.00 94.12 96 GLY A N 1
ATOM 725 C CA . GLY A 1 96 ? 2.187 10.210 6.613 1.00 94.12 96 GLY A CA 1
ATOM 726 C C . GLY A 1 96 ? 1.482 8.973 6.052 1.00 94.12 96 GLY A C 1
ATOM 727 O O . GLY A 1 96 ? 1.595 7.902 6.655 1.00 94.12 96 GLY A O 1
ATOM 728 N N . THR A 1 97 ? 0.783 9.083 4.917 1.00 96.62 97 THR A N 1
ATOM 729 C CA . THR A 1 97 ? 0.236 7.927 4.201 1.00 96.62 97 THR A CA 1
ATOM 730 C C . THR A 1 97 ? 1.374 7.029 3.741 1.00 96.62 97 THR A C 1
ATOM 732 O O . THR A 1 97 ? 2.392 7.497 3.235 1.00 96.62 97 THR A O 1
ATOM 735 N N . ARG A 1 98 ? 1.217 5.718 3.924 1.00 97.75 98 ARG A N 1
ATOM 736 C CA . ARG A 1 98 ? 2.230 4.726 3.563 1.00 97.75 98 ARG A CA 1
ATOM 737 C C . ARG A 1 98 ? 1.650 3.716 2.582 1.00 97.75 98 ARG A C 1
ATOM 739 O O . ARG A 1 98 ? 0.567 3.185 2.825 1.00 97.75 98 ARG A O 1
ATOM 746 N N . LEU A 1 99 ? 2.374 3.436 1.503 1.00 98.19 99 LEU A N 1
ATOM 747 C CA . LEU A 1 99 ? 2.054 2.384 0.537 1.00 98.19 99 LEU A CA 1
ATOM 748 C C . LEU A 1 99 ? 3.175 1.345 0.517 1.00 98.19 99 LEU A C 1
ATOM 750 O O . LEU A 1 99 ? 4.353 1.695 0.510 1.00 98.19 99 LEU A O 1
ATOM 754 N N . TYR A 1 100 ? 2.800 0.075 0.473 1.00 97.50 100 TYR A N 1
ATOM 755 C CA . TYR A 1 100 ? 3.695 -1.068 0.363 1.00 97.50 100 TYR A CA 1
ATOM 756 C C . TYR A 1 100 ? 3.681 -1.590 -1.073 1.00 97.50 100 TYR A C 1
ATOM 758 O O . TYR A 1 100 ? 2.612 -1.897 -1.602 1.00 97.50 100 TYR A O 1
ATOM 766 N N . VAL A 1 101 ? 4.857 -1.686 -1.694 1.00 97.00 101 VAL A N 1
ATOM 767 C CA . VAL A 1 101 ? 5.040 -2.060 -3.102 1.00 97.00 101 VAL A CA 1
ATOM 768 C C . VAL A 1 101 ? 5.950 -3.280 -3.206 1.00 97.00 101 VAL A C 1
ATOM 770 O O . VAL A 1 101 ? 7.061 -3.284 -2.671 1.00 97.00 101 VAL A O 1
ATOM 773 N N . ILE A 1 102 ? 5.504 -4.300 -3.936 1.00 94.69 102 ILE A N 1
ATOM 774 C CA . ILE A 1 102 ? 6.271 -5.519 -4.234 1.00 94.69 102 ILE A CA 1
ATOM 775 C C . ILE A 1 102 ? 6.102 -5.901 -5.705 1.00 94.69 102 ILE A C 1
ATOM 777 O O . ILE A 1 102 ? 5.095 -5.568 -6.327 1.00 94.69 102 ILE A O 1
ATOM 781 N N . ALA A 1 103 ? 7.065 -6.630 -6.267 1.00 92.94 103 ALA A N 1
ATOM 782 C CA . ALA A 1 103 ? 6.872 -7.267 -7.569 1.00 92.94 103 ALA A CA 1
ATOM 783 C C . ALA A 1 103 ? 5.745 -8.307 -7.484 1.00 92.94 103 ALA A C 1
ATOM 785 O O . ALA A 1 103 ? 5.623 -9.006 -6.471 1.00 92.94 103 ALA A O 1
ATOM 786 N N . HIS A 1 104 ? 4.928 -8.436 -8.532 1.00 92.50 104 HIS A N 1
ATOM 787 C CA . HIS A 1 104 ? 3.891 -9.459 -8.552 1.00 92.50 104 HIS A CA 1
ATOM 788 C C . HIS A 1 104 ? 4.537 -10.851 -8.724 1.00 92.50 104 HIS A C 1
ATOM 790 O O . HIS A 1 104 ? 5.097 -11.144 -9.776 1.00 92.50 104 HIS A O 1
ATOM 796 N N . PRO A 1 105 ? 4.380 -11.806 -7.776 1.00 88.75 105 PRO A N 1
ATOM 797 C CA . PRO A 1 105 ? 5.102 -13.092 -7.831 1.00 88.75 105 PRO A CA 1
ATOM 798 C C . PRO A 1 105 ? 4.730 -14.035 -8.989 1.00 88.75 105 PRO A C 1
ATOM 800 O O . PRO A 1 105 ? 5.236 -15.151 -9.072 1.00 88.75 105 PRO A O 1
ATOM 803 N N . ARG A 1 106 ? 3.759 -13.649 -9.821 1.00 86.38 106 ARG A N 1
ATOM 804 C CA . ARG A 1 106 ? 3.177 -14.479 -10.886 1.00 86.38 106 ARG A CA 1
ATOM 805 C C . ARG A 1 106 ? 3.072 -13.739 -12.222 1.00 86.38 106 ARG A C 1
ATOM 807 O O . ARG A 1 106 ? 2.585 -14.337 -13.176 1.00 86.38 106 ARG A O 1
ATOM 814 N N . CYS A 1 107 ? 3.482 -12.473 -12.275 1.00 86.12 107 CYS A N 1
ATOM 815 C CA . CYS A 1 107 ? 3.374 -11.622 -13.450 1.00 86.12 107 CYS A CA 1
ATOM 816 C C . CYS A 1 107 ? 4.541 -10.627 -13.446 1.00 86.12 107 CYS A C 1
ATOM 818 O O . CYS A 1 107 ? 4.600 -9.753 -12.591 1.00 86.12 107 CYS A O 1
ATOM 820 N N . ASP A 1 108 ? 5.484 -10.784 -14.373 1.00 83.44 108 ASP A N 1
ATOM 821 C CA . ASP A 1 108 ? 6.715 -9.978 -14.398 1.00 83.44 108 ASP A CA 1
ATOM 822 C C . ASP A 1 108 ? 6.482 -8.514 -14.794 1.00 83.44 108 ASP A C 1
ATOM 824 O O . ASP A 1 108 ? 7.284 -7.650 -14.453 1.00 83.44 108 ASP A O 1
ATOM 828 N N . GLU A 1 109 ? 5.367 -8.237 -15.470 1.00 88.31 109 GLU A N 1
ATOM 829 C CA . GLU A 1 109 ? 4.980 -6.914 -15.978 1.00 88.31 109 GLU A CA 1
ATOM 830 C C . GLU A 1 109 ? 4.049 -6.162 -15.003 1.00 88.31 109 GLU A C 1
ATOM 832 O O . GLU A 1 109 ? 3.441 -5.154 -15.366 1.00 88.31 109 GLU A O 1
ATOM 837 N N . GLU A 1 110 ? 3.899 -6.656 -13.768 1.00 93.44 110 GLU A N 1
ATOM 838 C CA . GLU A 1 110 ? 3.020 -6.067 -12.759 1.00 93.44 110 GLU A CA 1
ATOM 839 C C . GLU A 1 110 ? 3.700 -5.916 -11.394 1.00 93.44 110 GLU A C 1
ATOM 841 O O . GLU A 1 110 ? 4.524 -6.726 -10.950 1.00 93.44 110 GLU A O 1
ATOM 846 N N . PHE A 1 111 ? 3.265 -4.888 -10.674 1.00 95.75 111 PHE A N 1
ATOM 847 C CA . PHE A 1 111 ? 3.564 -4.676 -9.266 1.00 95.75 111 PHE A CA 1
ATOM 848 C C . PHE A 1 111 ? 2.285 -4.782 -8.446 1.00 95.75 111 PHE A C 1
ATOM 850 O O . PHE A 1 111 ? 1.186 -4.508 -8.924 1.00 95.75 111 PHE A O 1
ATOM 857 N N . LEU A 1 112 ? 2.426 -5.176 -7.187 1.00 96.81 112 LEU A N 1
ATOM 858 C CA . LEU A 1 112 ? 1.340 -5.153 -6.221 1.00 96.81 112 LEU A CA 1
ATOM 859 C C . LEU A 1 112 ? 1.551 -3.988 -5.262 1.00 96.81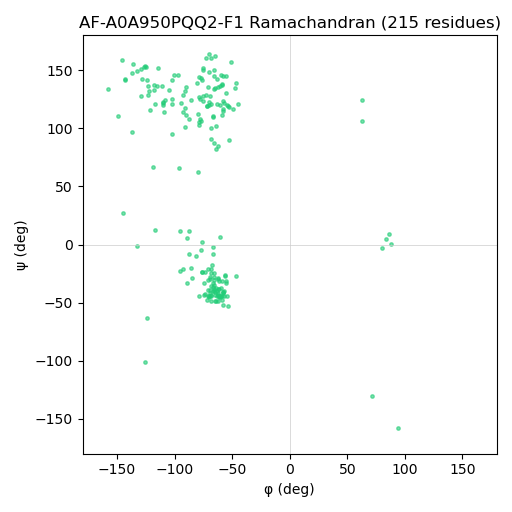 112 LEU A C 1
ATOM 861 O O . LEU A 1 112 ? 2.651 -3.808 -4.735 1.00 96.81 112 LEU A O 1
ATOM 865 N N . VAL A 1 113 ? 0.486 -3.226 -5.024 1.00 97.88 113 VAL A N 1
ATOM 866 C CA . VAL A 1 113 ? 0.491 -2.048 -4.157 1.00 97.88 113 VAL A CA 1
ATOM 867 C C . VAL A 1 113 ? -0.648 -2.152 -3.153 1.00 97.88 113 VAL A C 1
ATOM 869 O O . VAL A 1 113 ? -1.801 -2.343 -3.534 1.00 97.88 113 VAL A O 1
ATOM 872 N N . ALA A 1 114 ? -0.346 -2.005 -1.867 1.00 98.06 114 ALA A N 1
ATOM 873 C CA . ALA A 1 114 ? -1.348 -1.912 -0.809 1.00 98.06 114 ALA A CA 1
ATOM 874 C C . ALA A 1 114 ? -1.095 -0.697 0.076 1.00 98.06 114 ALA A C 1
ATOM 876 O O . ALA A 1 114 ? 0.046 -0.281 0.272 1.00 98.06 114 ALA A O 1
ATOM 877 N N . ALA A 1 115 ? -2.162 -0.154 0.653 1.00 97.75 115 ALA A N 1
ATOM 878 C CA . ALA A 1 115 ? -2.025 0.812 1.728 1.00 97.75 115 ALA A CA 1
ATOM 879 C C . ALA A 1 115 ? -1.512 0.125 2.999 1.00 97.75 115 ALA A C 1
ATOM 881 O O . ALA A 1 115 ? -1.821 -1.038 3.257 1.00 97.75 115 ALA A O 1
ATOM 882 N N . MET A 1 116 ? -0.745 0.851 3.805 1.00 96.94 116 MET A N 1
ATOM 883 C CA . MET A 1 116 ? -0.370 0.421 5.149 1.00 96.94 116 MET A CA 1
ATOM 884 C C . MET A 1 116 ? -1.256 1.121 6.178 1.00 96.94 116 MET A C 1
ATOM 886 O O . MET A 1 116 ? -1.637 2.280 6.006 1.00 96.94 116 MET A O 1
ATOM 890 N N . ALA A 1 117 ? -1.578 0.426 7.264 1.00 95.50 117 ALA A N 1
ATOM 891 C CA . ALA A 1 117 ? -2.370 0.962 8.351 1.00 95.50 117 ALA A CA 1
ATOM 892 C C . ALA A 1 117 ? -1.686 2.210 8.943 1.00 95.50 117 ALA A C 1
ATOM 894 O O . ALA A 1 117 ? -0.457 2.235 9.126 1.00 95.50 117 ALA A O 1
ATOM 895 N N . PRO A 1 118 ? -2.455 3.268 9.253 1.00 94.00 118 PRO A N 1
ATOM 896 C CA . PRO A 1 118 ? -1.913 4.452 9.895 1.00 94.00 118 PRO A CA 1
ATOM 897 C C . PRO A 1 118 ? -1.408 4.090 11.300 1.00 94.00 118 PRO A C 1
ATOM 899 O O . PRO A 1 118 ? -2.112 3.424 12.068 1.00 94.00 118 PRO A O 1
ATOM 902 N N . PRO A 1 119 ? -0.211 4.549 11.690 1.00 91.06 119 PRO A N 1
ATOM 903 C CA . PRO A 1 119 ? 0.259 4.350 13.050 1.00 91.06 119 PRO A CA 1
ATOM 904 C C . PRO A 1 119 ? -0.572 5.179 14.043 1.00 91.06 119 PRO A C 1
ATOM 906 O O . PRO A 1 119 ? -1.204 6.174 13.693 1.00 91.06 119 PRO A O 1
ATOM 909 N N . GLY A 1 120 ? -0.528 4.801 15.322 1.00 90.25 120 GLY A N 1
ATOM 910 C CA . GLY A 1 120 ? -1.097 5.603 16.413 1.00 90.25 120 GLY A CA 1
ATOM 911 C C . GLY A 1 120 ? -2.575 5.353 16.729 1.00 90.25 120 GLY A C 1
ATOM 912 O O . GLY A 1 120 ? -3.092 5.955 17.669 1.00 90.25 120 GLY A O 1
ATOM 913 N N . PHE A 1 121 ? -3.236 4.438 16.019 1.00 91.00 121 PHE A N 1
ATOM 914 C CA . PHE A 1 121 ? -4.579 3.964 16.357 1.00 91.00 121 PHE A CA 1
ATOM 915 C C . PHE A 1 121 ? -4.530 2.648 17.143 1.00 91.00 121 PHE A C 1
ATOM 917 O O . PHE A 1 121 ? -3.654 1.811 16.936 1.00 91.00 121 PHE A O 1
ATOM 924 N N . GLN A 1 122 ? -5.479 2.465 18.064 1.00 90.31 122 GLN A N 1
ATOM 925 C CA . GLN A 1 122 ? -5.667 1.190 18.764 1.00 90.31 122 GLN A CA 1
ATOM 926 C C . GLN A 1 122 ? -6.343 0.173 17.836 1.00 90.31 122 GLN A C 1
ATOM 928 O O . GLN A 1 122 ? -7.120 0.563 16.964 1.00 90.31 122 GLN A O 1
ATOM 933 N N . ALA A 1 123 ? -6.097 -1.123 18.049 1.00 89.50 123 ALA A N 1
ATOM 934 C CA . ALA A 1 123 ? -6.652 -2.200 17.223 1.00 89.50 123 ALA A CA 1
ATOM 935 C C . ALA A 1 123 ? -8.190 -2.149 17.135 1.00 89.50 123 ALA A C 1
ATOM 937 O O . ALA A 1 123 ? -8.780 -2.452 16.101 1.00 89.50 123 ALA A O 1
ATOM 938 N N . GLU A 1 124 ? -8.855 -1.703 18.201 1.00 89.75 124 GLU A N 1
ATOM 939 C CA . GLU A 1 124 ? -10.305 -1.535 18.265 1.00 89.75 124 GLU A CA 1
ATOM 940 C C . GLU A 1 124 ? -10.841 -0.514 17.256 1.00 89.75 124 GLU A C 1
ATOM 942 O O . GLU A 1 124 ? -11.971 -0.669 16.800 1.00 89.75 124 GLU A O 1
ATOM 947 N N . ALA A 1 125 ? -10.052 0.496 16.877 1.00 92.88 125 ALA A N 1
ATOM 948 C CA . ALA A 1 125 ? -10.474 1.507 15.909 1.00 92.88 125 ALA A CA 1
ATOM 949 C C . ALA A 1 125 ? -10.616 0.928 14.489 1.00 92.88 125 ALA A C 1
ATOM 951 O O . ALA A 1 125 ? -11.451 1.389 13.714 1.00 92.88 125 ALA A O 1
ATOM 952 N N . PHE A 1 126 ? -9.860 -0.125 14.176 1.00 93.19 126 PHE A N 1
ATOM 953 C CA . PHE A 1 126 ? -9.930 -0.849 12.905 1.00 93.19 126 PHE A CA 1
ATOM 954 C C . PHE A 1 126 ? -11.071 -1.868 12.856 1.00 93.19 126 PHE A C 1
ATOM 956 O O . PHE A 1 126 ? -11.367 -2.428 11.802 1.00 93.19 126 PHE A O 1
ATOM 963 N N . ARG A 1 127 ? -11.738 -2.140 13.985 1.00 91.56 127 ARG A N 1
ATOM 964 C CA . ARG A 1 127 ? -12.773 -3.172 14.049 1.00 91.56 127 ARG A CA 1
ATOM 965 C C . ARG A 1 127 ? -13.949 -2.820 13.136 1.00 91.56 127 ARG A C 1
ATOM 967 O O . ARG A 1 127 ? -14.645 -1.840 13.368 1.00 91.56 127 ARG A O 1
ATOM 974 N N . GLY A 1 128 ? -14.232 -3.709 12.185 1.00 90.88 128 GLY A N 1
ATOM 975 C CA . GLY A 1 128 ? -15.371 -3.581 11.273 1.00 90.88 128 GLY A CA 1
ATOM 976 C C . GLY A 1 128 ? -15.139 -2.618 10.110 1.00 90.88 128 GLY A C 1
ATOM 977 O O . GLY A 1 128 ? -16.005 -2.545 9.243 1.00 90.88 128 GLY A O 1
ATOM 978 N N . VAL A 1 129 ? -13.981 -1.952 10.069 1.00 95.38 129 VAL A N 1
ATOM 979 C CA . VAL A 1 129 ? -13.574 -1.120 8.939 1.00 95.38 129 VAL A CA 1
ATOM 980 C C . VAL A 1 129 ? -13.197 -2.036 7.791 1.00 95.38 129 VAL A C 1
ATOM 982 O O . VAL A 1 129 ? -12.392 -2.952 7.965 1.00 95.38 129 VAL A O 1
ATOM 985 N N . ARG A 1 130 ? -13.775 -1.788 6.619 1.00 93.81 130 ARG A N 1
ATOM 986 C CA . ARG A 1 130 ? -13.371 -2.495 5.408 1.00 93.81 130 ARG A CA 1
ATOM 987 C C . ARG A 1 130 ? -11.966 -2.051 5.010 1.00 93.81 130 ARG A C 1
ATOM 989 O O . ARG A 1 130 ? -11.722 -0.855 4.860 1.00 93.81 130 ARG A O 1
ATOM 996 N N . GLU A 1 131 ? -11.070 -3.010 4.812 1.00 93.38 131 GLU A N 1
ATOM 997 C CA . GLU A 1 131 ? -9.719 -2.738 4.343 1.00 93.38 131 GLU A CA 1
ATOM 998 C C . GLU A 1 131 ? -9.747 -2.045 2.973 1.00 93.38 131 GLU A C 1
ATOM 1000 O O . GLU A 1 131 ? -10.620 -2.336 2.147 1.00 93.38 131 GLU A O 1
ATOM 1005 N N . PRO A 1 132 ? -8.789 -1.143 2.699 1.00 93.69 132 PRO A N 1
ATOM 1006 C CA . PRO A 1 132 ? -8.688 -0.492 1.406 1.00 93.69 132 PRO A CA 1
ATOM 1007 C C . PRO A 1 132 ? -8.579 -1.482 0.255 1.00 93.69 132 PRO A C 1
ATOM 1009 O O . PRO A 1 132 ? -9.049 -1.120 -0.807 1.00 93.69 132 PRO A O 1
ATOM 1012 N N . ASP A 1 133 ? -8.057 -2.698 0.484 1.00 92.69 133 ASP A N 1
ATOM 1013 C CA . ASP A 1 133 ? -7.718 -3.751 -0.486 1.00 92.69 133 ASP A CA 1
ATOM 1014 C C . ASP A 1 133 ? -6.620 -3.302 -1.477 1.00 92.69 133 ASP A C 1
ATOM 1016 O O . ASP A 1 133 ? -6.749 -2.301 -2.183 1.00 92.69 133 ASP A O 1
ATOM 1020 N N . GLY A 1 134 ? -5.524 -4.050 -1.574 1.00 95.62 134 GLY A N 1
ATOM 1021 C CA . GLY A 1 134 ? -4.444 -3.744 -2.512 1.00 95.62 134 GLY A CA 1
ATOM 1022 C C . GLY A 1 134 ? -4.831 -3.974 -3.976 1.00 95.62 134 GLY A C 1
ATOM 1023 O O . GLY A 1 134 ? -5.816 -4.649 -4.284 1.00 95.62 134 GLY A O 1
ATOM 1024 N N . ILE A 1 135 ? -4.034 -3.419 -4.888 1.00 97.25 135 ILE A N 1
ATOM 1025 C CA . ILE A 1 135 ? -4.219 -3.507 -6.342 1.00 97.25 135 ILE A CA 1
ATOM 1026 C C . ILE A 1 135 ? -2.978 -4.067 -7.029 1.00 97.25 135 ILE A C 1
ATOM 1028 O O . ILE A 1 135 ? -1.860 -3.918 -6.536 1.00 97.25 135 ILE A O 1
ATOM 1032 N N . ALA A 1 136 ? -3.189 -4.697 -8.182 1.00 97.31 136 ALA A N 1
ATOM 1033 C CA . ALA A 1 136 ? -2.132 -4.936 -9.152 1.00 97.31 136 ALA A CA 1
ATOM 1034 C C . ALA A 1 136 ? -2.080 -3.748 -10.119 1.00 97.31 136 ALA A C 1
ATOM 1036 O O . ALA A 1 136 ? -3.126 -3.280 -10.567 1.00 97.31 136 ALA A O 1
ATOM 1037 N N . VAL A 1 137 ? -0.879 -3.272 -10.422 1.00 96.94 137 VAL A N 1
ATOM 1038 C CA . VAL A 1 137 ? -0.615 -2.175 -11.360 1.00 96.94 137 VAL A CA 1
ATOM 1039 C C . VAL A 1 137 ? 0.399 -2.633 -12.398 1.00 96.94 137 VAL A C 1
ATOM 1041 O O . VAL A 1 137 ? 1.231 -3.492 -12.109 1.00 96.94 137 VAL A O 1
ATOM 1044 N N . SER A 1 138 ? 0.354 -2.053 -13.596 1.00 95.19 138 SER A N 1
ATOM 1045 C CA . SER A 1 138 ? 1.370 -2.319 -14.620 1.00 95.19 138 SER A CA 1
ATOM 1046 C C . SER A 1 138 ? 2.758 -1.827 -14.200 1.00 95.19 138 SER A C 1
ATOM 1048 O O . SER A 1 138 ? 2.884 -0.930 -13.366 1.00 95.19 138 SER A O 1
ATOM 1050 N N . ASP A 1 139 ? 3.790 -2.331 -14.867 1.00 94.06 139 ASP A N 1
ATOM 1051 C CA . ASP A 1 139 ? 5.175 -1.864 -14.760 1.00 94.06 139 ASP A CA 1
ATOM 1052 C C . ASP A 1 139 ? 5.434 -0.436 -15.289 1.00 94.06 139 ASP A C 1
ATOM 1054 O O . ASP A 1 139 ? 6.507 0.121 -15.058 1.00 94.06 139 ASP A O 1
ATOM 1058 N N . ASP A 1 140 ? 4.452 0.191 -15.946 1.00 95.62 140 ASP A N 1
ATOM 1059 C CA . ASP A 1 140 ? 4.460 1.615 -16.292 1.00 95.62 140 ASP A CA 1
ATOM 1060 C C . ASP A 1 140 ? 4.113 2.481 -15.058 1.00 95.62 140 ASP A C 1
ATOM 1062 O O . ASP A 1 140 ? 2.943 2.527 -14.655 1.00 95.62 140 ASP A O 1
ATOM 1066 N N . PRO A 1 141 ? 5.081 3.214 -14.463 1.00 96.38 141 PRO A N 1
ATOM 1067 C CA . PRO A 1 141 ? 4.863 3.973 -13.232 1.00 96.38 141 PRO A CA 1
ATOM 1068 C C . PRO A 1 141 ? 3.871 5.131 -13.397 1.00 96.38 141 PRO A C 1
ATOM 1070 O O . PRO A 1 141 ? 3.240 5.523 -12.418 1.00 96.38 141 PRO A O 1
ATOM 1073 N N . PHE A 1 142 ? 3.686 5.663 -14.610 1.00 97.25 142 PHE A N 1
ATOM 1074 C CA . PHE A 1 142 ? 2.733 6.750 -14.855 1.00 97.25 142 PHE A CA 1
ATOM 1075 C C . PHE A 1 142 ? 1.291 6.238 -14.805 1.00 97.25 142 PHE A C 1
ATOM 1077 O O . PHE A 1 142 ? 0.424 6.865 -14.199 1.00 97.25 142 PHE A O 1
ATOM 1084 N N . ARG A 1 143 ? 1.042 5.068 -15.405 1.00 97.88 143 ARG A N 1
ATOM 1085 C CA . ARG A 1 143 ? -0.261 4.392 -15.322 1.00 97.88 143 ARG A CA 1
ATOM 1086 C C . ARG A 1 143 ? -0.531 3.866 -13.922 1.00 97.88 143 ARG A C 1
ATOM 1088 O O . ARG A 1 143 ? -1.625 4.057 -13.410 1.00 97.88 143 ARG A O 1
ATOM 1095 N N . ALA A 1 144 ? 0.482 3.286 -13.280 1.00 98.00 144 ALA A N 1
ATOM 1096 C CA . ALA A 1 144 ? 0.373 2.841 -11.898 1.00 98.00 144 ALA A CA 1
ATOM 1097 C C . ALA A 1 144 ? 0.003 3.993 -10.948 1.00 98.00 144 ALA A C 1
ATOM 1099 O O . ALA A 1 144 ? -0.830 3.810 -10.064 1.00 98.00 144 ALA A O 1
ATOM 1100 N N . ALA A 1 145 ? 0.583 5.185 -11.138 1.00 98.62 145 ALA A N 1
ATOM 1101 C CA . ALA A 1 145 ? 0.215 6.370 -10.368 1.00 98.62 145 ALA A CA 1
ATOM 1102 C C . ALA A 1 145 ? -1.255 6.756 -10.582 1.00 98.62 145 ALA A C 1
ATOM 1104 O O . ALA A 1 145 ? -1.954 7.034 -9.609 1.00 98.62 145 ALA A O 1
ATOM 1105 N N . GLU A 1 146 ? -1.736 6.738 -11.831 1.00 98.50 146 GLU A N 1
ATOM 1106 C CA . GLU A 1 146 ? -3.147 6.984 -12.140 1.00 98.50 146 GLU A CA 1
ATOM 1107 C C . GLU A 1 146 ? -4.046 5.978 -11.412 1.00 98.50 146 GLU A C 1
ATOM 1109 O O . GLU A 1 146 ? -4.925 6.407 -10.667 1.00 98.50 146 GLU A O 1
ATOM 1114 N N . ASP A 1 147 ? -3.773 4.675 -11.533 1.00 98.50 147 ASP A N 1
ATOM 1115 C CA . ASP A 1 147 ? -4.537 3.607 -10.873 1.00 98.50 147 ASP A CA 1
ATOM 1116 C C . ASP A 1 147 ? -4.572 3.789 -9.345 1.00 98.50 147 ASP A C 1
ATOM 1118 O O . ASP A 1 147 ? -5.631 3.713 -8.719 1.00 98.50 147 ASP A O 1
ATOM 1122 N N . ILE A 1 148 ? -3.432 4.110 -8.727 1.00 98.50 148 ILE A N 1
ATOM 1123 C CA . ILE A 1 148 ? -3.356 4.365 -7.282 1.00 98.50 148 ILE A CA 1
ATOM 1124 C C . ILE A 1 148 ? -4.209 5.574 -6.887 1.00 98.50 148 ILE A C 1
ATOM 1126 O O . ILE A 1 148 ? -4.922 5.518 -5.884 1.00 98.50 148 ILE A O 1
ATOM 1130 N N . VAL A 1 149 ? -4.163 6.657 -7.662 1.00 98.50 149 VAL A N 1
ATOM 1131 C CA . VAL A 1 149 ? -4.892 7.899 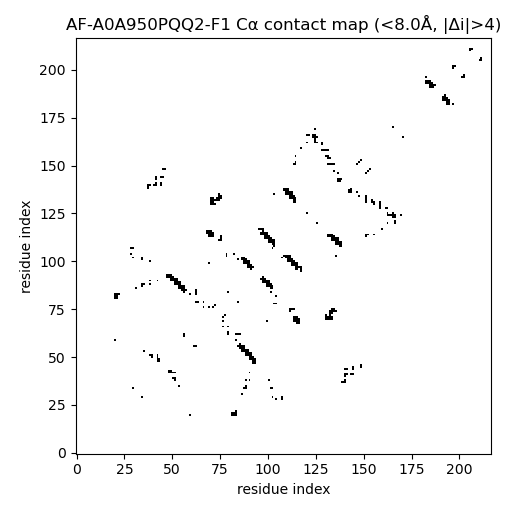-7.367 1.00 98.50 149 VAL A CA 1
ATOM 1132 C C . VAL A 1 149 ? -6.395 7.747 -7.569 1.00 98.50 149 VAL A C 1
ATOM 1134 O O . VAL A 1 149 ? -7.168 8.301 -6.788 1.00 98.50 149 VAL A O 1
ATOM 1137 N N . VAL A 1 150 ? -6.828 7.030 -8.606 1.00 98.25 150 VAL A N 1
ATOM 1138 C CA . VAL A 1 150 ? -8.259 6.901 -8.918 1.00 98.25 150 VAL A CA 1
ATOM 1139 C C . VAL A 1 150 ? -8.944 5.776 -8.149 1.00 98.25 150 VAL A C 1
ATOM 1141 O O . VAL A 1 150 ? -10.169 5.806 -8.026 1.00 98.25 150 VAL A O 1
ATOM 1144 N N . ASP A 1 151 ? -8.186 4.805 -7.633 1.00 97.62 151 ASP A N 1
ATOM 1145 C CA . ASP A 1 151 ? -8.740 3.609 -6.997 1.00 97.62 151 ASP A CA 1
ATOM 1146 C C . ASP A 1 151 ? -8.248 3.392 -5.554 1.00 97.62 151 ASP A C 1
ATOM 1148 O O . ASP A 1 151 ? -9.050 3.440 -4.614 1.00 97.62 151 ASP A O 1
ATOM 1152 N N . LEU A 1 152 ? -6.945 3.177 -5.342 1.00 97.88 152 LEU A N 1
ATOM 1153 C CA . LEU A 1 152 ? -6.425 2.788 -4.023 1.00 97.88 152 LEU A CA 1
ATOM 1154 C C . LEU A 1 152 ? -6.542 3.910 -2.977 1.00 97.88 152 LEU A C 1
ATOM 1156 O O . LEU A 1 152 ? -7.027 3.665 -1.870 1.00 97.88 152 LEU A O 1
ATOM 1160 N N . LEU A 1 153 ? -6.114 5.134 -3.305 1.00 97.62 153 LEU A N 1
ATOM 1161 C CA . LEU A 1 153 ? -6.123 6.254 -2.357 1.00 97.62 153 LEU A CA 1
ATOM 1162 C C . LEU A 1 153 ? -7.541 6.636 -1.900 1.00 97.62 153 LEU A C 1
ATOM 1164 O O . LEU A 1 153 ? -7.738 6.750 -0.691 1.00 97.62 153 LEU A O 1
ATOM 1168 N N . PRO A 1 154 ? -8.561 6.737 -2.776 1.00 98.00 154 PRO A N 1
ATOM 1169 C CA . PRO A 1 154 ? -9.932 6.995 -2.336 1.00 98.00 154 PRO A CA 1
ATOM 1170 C C . PRO A 1 154 ? -10.468 5.942 -1.357 1.00 98.00 154 PRO A C 1
ATOM 1172 O O . PRO A 1 154 ? -11.125 6.285 -0.371 1.00 98.00 154 PRO A O 1
ATOM 1175 N N . ARG A 1 155 ? -10.173 4.654 -1.587 1.00 97.56 155 ARG A N 1
ATOM 1176 C CA . ARG A 1 155 ? -10.557 3.575 -0.660 1.00 97.56 155 ARG A CA 1
ATOM 1177 C C . ARG A 1 155 ? -9.825 3.688 0.675 1.00 97.56 155 ARG A C 1
ATOM 1179 O O . ARG A 1 155 ? -10.445 3.507 1.723 1.00 97.56 155 ARG A O 1
ATOM 1186 N N . TYR A 1 156 ? -8.541 4.037 0.645 1.00 97.56 156 TYR A N 1
ATOM 1187 C CA . TYR A 1 156 ? -7.757 4.297 1.849 1.00 97.56 156 TYR A CA 1
ATOM 1188 C C . TYR A 1 156 ? -8.308 5.475 2.660 1.00 97.56 156 TYR A C 1
ATOM 1190 O O . TYR A 1 156 ? -8.551 5.327 3.856 1.00 97.56 156 TYR A O 1
ATOM 1198 N N . GLU A 1 157 ? -8.593 6.612 2.026 1.00 97.12 157 GLU A N 1
ATOM 1199 C CA . GLU A 1 157 ? -9.169 7.789 2.689 1.00 97.12 157 GLU A CA 1
ATOM 1200 C C . GLU A 1 157 ? -10.505 7.468 3.375 1.00 97.12 157 GLU A C 1
ATOM 1202 O O . GLU A 1 157 ? -10.740 7.879 4.516 1.00 97.12 157 GLU A O 1
ATOM 1207 N N . MET A 1 158 ? -11.365 6.684 2.715 1.00 97.69 158 MET A N 1
ATOM 1208 C CA . MET A 1 158 ? -12.621 6.212 3.304 1.00 97.69 158 MET A CA 1
ATOM 1209 C C . MET A 1 158 ? -12.385 5.348 4.549 1.00 97.69 158 MET A C 1
ATOM 1211 O O . MET A 1 158 ? -13.040 5.564 5.572 1.00 97.69 158 MET A O 1
ATOM 1215 N N . ALA A 1 159 ? -11.441 4.407 4.487 1.00 97.38 159 ALA A N 1
ATOM 1216 C CA . ALA A 1 159 ? -11.110 3.538 5.614 1.00 97.38 159 ALA A CA 1
ATOM 1217 C C . ALA A 1 159 ? -10.518 4.335 6.793 1.00 97.38 159 ALA A C 1
ATOM 1219 O O . ALA A 1 159 ? -10.895 4.120 7.946 1.00 97.38 159 ALA A O 1
ATOM 1220 N N . ILE A 1 160 ? -9.650 5.316 6.520 1.00 97.00 160 ILE A N 1
ATOM 1221 C CA . ILE A 1 160 ? -9.098 6.221 7.539 1.00 97.00 160 ILE A CA 1
ATOM 1222 C C . ILE A 1 160 ? -10.198 7.023 8.229 1.00 97.00 160 ILE A C 1
ATOM 1224 O O . ILE A 1 160 ? -10.191 7.134 9.456 1.00 97.00 160 ILE A O 1
ATOM 1228 N N . ALA A 1 161 ? -11.150 7.568 7.471 1.00 96.50 161 ALA A N 1
ATOM 1229 C CA . ALA A 1 161 ? -12.264 8.317 8.044 1.00 96.50 161 ALA A CA 1
ATOM 1230 C C . ALA A 1 161 ? -13.098 7.449 9.005 1.00 96.50 161 ALA A C 1
ATOM 1232 O O . ALA A 1 161 ? -13.531 7.926 10.058 1.00 96.50 161 ALA A O 1
ATOM 1233 N N . GLU A 1 162 ? -13.280 6.166 8.686 1.00 96.31 162 GLU A N 1
ATOM 1234 C CA . GLU A 1 162 ? -13.977 5.213 9.553 1.00 96.31 162 GLU A CA 1
ATOM 1235 C C . GLU A 1 162 ? -13.164 4.864 10.811 1.00 96.31 162 GLU A C 1
ATOM 1237 O O . GLU A 1 162 ? -13.698 4.914 11.920 1.00 96.31 162 GLU A O 1
ATOM 1242 N N . VAL A 1 163 ? -11.855 4.617 10.682 1.00 96.12 163 VAL A N 1
ATOM 1243 C CA . VAL A 1 163 ? -10.953 4.404 11.833 1.00 96.12 163 VAL A CA 1
ATOM 1244 C C . VAL A 1 163 ? -10.960 5.614 12.765 1.00 96.12 163 VAL A C 1
ATOM 1246 O O . VAL A 1 163 ? -11.076 5.475 13.986 1.00 96.12 163 VAL A O 1
ATOM 1249 N N . GLN A 1 164 ? -10.890 6.822 12.205 1.00 95.25 164 GLN A N 1
ATOM 1250 C CA . GLN A 1 164 ? -10.979 8.061 12.972 1.00 95.25 164 GLN A CA 1
ATOM 1251 C C . GLN A 1 164 ? -12.322 8.160 13.701 1.00 95.25 164 GLN A C 1
ATOM 1253 O O . GLN A 1 164 ? -12.344 8.456 14.898 1.00 95.25 164 GLN A O 1
ATOM 1258 N N . HIS A 1 165 ? -13.429 7.846 13.024 1.00 94.38 165 HIS A N 1
ATOM 1259 C CA . HIS A 1 165 ? -14.757 7.816 13.633 1.00 94.38 165 HIS A CA 1
ATOM 1260 C C . HIS A 1 165 ? -14.847 6.826 14.808 1.00 94.38 165 HIS A C 1
ATOM 1262 O O . HIS A 1 165 ? -15.296 7.206 15.896 1.00 94.38 165 HIS A O 1
ATOM 1268 N N . ASN A 1 166 ? -14.360 5.598 14.622 1.00 93.88 166 ASN A N 1
ATOM 1269 C CA . ASN A 1 166 ? -14.337 4.553 15.648 1.00 93.88 166 ASN A CA 1
ATOM 1270 C C . ASN A 1 166 ? -13.443 4.937 16.836 1.00 93.88 166 ASN A C 1
ATOM 1272 O O . ASN A 1 166 ? -13.797 4.688 17.987 1.00 93.88 166 ASN A O 1
ATOM 1276 N N . SER A 1 167 ? -12.309 5.596 16.578 1.00 92.00 167 SER A N 1
ATOM 1277 C CA . SER A 1 167 ? -11.399 6.068 17.630 1.00 92.00 167 SER A CA 1
ATOM 1278 C C . SER A 1 167 ? -11.994 7.201 18.477 1.00 92.00 167 SER A C 1
ATOM 1280 O O . SER A 1 167 ? -11.780 7.247 19.687 1.00 92.00 167 SER A O 1
ATOM 1282 N N . ALA A 1 168 ? -12.777 8.094 17.862 1.00 90.38 168 ALA A N 1
ATOM 1283 C CA . ALA A 1 168 ? -13.462 9.191 18.544 1.00 90.38 168 ALA A CA 1
ATOM 1284 C C . ALA A 1 168 ? -14.703 8.724 19.325 1.00 90.38 168 ALA A C 1
ATOM 1286 O O . ALA A 1 168 ? -15.118 9.384 20.280 1.00 90.38 168 ALA A O 1
ATOM 1287 N N . SER A 1 169 ? -15.281 7.589 18.927 1.00 81.25 169 SER A N 1
ATOM 1288 C CA . SER A 1 169 ? -16.436 6.962 19.569 1.00 81.25 169 SER A CA 1
ATOM 1289 C C . SER A 1 169 ? -16.054 5.571 20.072 1.00 81.25 169 SER A C 1
ATOM 1291 O O . SER A 1 169 ? -16.567 4.585 19.535 1.00 81.25 169 SER A O 1
ATOM 1293 N N . PRO A 1 170 ? -15.162 5.456 21.081 1.00 66.69 170 PRO A N 1
ATOM 1294 C CA . PRO A 1 170 ? -14.819 4.156 21.630 1.00 66.69 170 PRO A CA 1
ATOM 1295 C C . PRO A 1 170 ? -16.124 3.475 22.035 1.00 66.69 170 PRO A C 1
ATOM 1297 O O . PRO A 1 170 ? -16.905 4.025 22.821 1.00 66.69 170 PRO A O 1
ATOM 1300 N N . GLY A 1 171 ? -16.394 2.320 21.420 1.00 63.78 171 GLY A N 1
ATOM 1301 C CA . GLY A 1 171 ? -17.582 1.534 21.722 1.00 63.78 171 GLY A CA 1
ATOM 1302 C C . GLY A 1 171 ? -17.695 1.319 23.234 1.00 63.78 171 GLY A C 1
ATOM 1303 O O . GLY A 1 171 ? -16.685 1.418 23.942 1.00 63.78 171 GLY A O 1
ATOM 1304 N N . PRO A 1 172 ? -18.903 1.041 23.763 1.00 60.66 172 PRO A N 1
ATOM 1305 C CA . PRO A 1 172 ? -19.032 0.701 25.174 1.00 60.66 172 PRO A CA 1
ATOM 1306 C C . PRO A 1 172 ? -17.966 -0.350 25.506 1.00 60.66 172 PRO A C 1
ATOM 1308 O O . PRO A 1 172 ? -17.776 -1.261 24.687 1.00 60.66 172 PRO A O 1
ATOM 1311 N N . PRO A 1 173 ? -17.239 -0.204 26.636 1.00 57.47 173 PRO A N 1
ATOM 1312 C CA . PRO A 1 173 ? -16.209 -1.164 27.009 1.00 57.47 173 PRO A CA 1
ATOM 1313 C C . PRO A 1 173 ? -16.805 -2.556 26.842 1.00 57.47 173 PRO A C 1
ATOM 1315 O O . PRO A 1 173 ? -17.998 -2.708 27.154 1.00 57.47 173 PRO A O 1
ATOM 1318 N N . PRO A 1 174 ? -16.045 -3.536 26.304 1.00 57.47 174 PRO A N 1
ATOM 1319 C CA . PRO A 1 174 ? -16.550 -4.891 26.183 1.00 57.47 174 PRO A CA 1
ATOM 1320 C C . PRO A 1 174 ? -17.203 -5.203 27.514 1.00 57.47 174 PRO A C 1
ATOM 1322 O O . PRO A 1 174 ? -16.580 -5.017 28.561 1.00 57.47 174 PRO A O 1
ATOM 1325 N N . VAL A 1 175 ? -18.500 -5.512 27.473 1.00 54.09 175 VAL A N 1
ATOM 1326 C CA . VAL A 1 175 ? -19.240 -5.859 28.673 1.00 54.09 175 VAL A CA 1
ATOM 1327 C C . VAL A 1 175 ? -18.602 -7.163 29.100 1.00 54.09 175 VAL A C 1
ATOM 1329 O O . VAL A 1 175 ? -19.004 -8.222 28.634 1.00 54.09 175 VAL A O 1
ATOM 1332 N N . THR A 1 176 ? -17.528 -7.097 29.884 1.00 50.03 176 THR A N 1
ATOM 1333 C CA . THR A 1 176 ? -16.990 -8.245 30.580 1.00 50.03 176 THR A CA 1
ATOM 1334 C C . THR A 1 176 ? -18.170 -8.673 31.422 1.00 50.03 176 THR A C 1
ATOM 1336 O O . THR A 1 176 ? -18.590 -7.908 32.300 1.00 50.03 176 THR A O 1
ATOM 1339 N N . PRO A 1 177 ? -18.802 -9.827 31.148 1.00 51.12 177 PRO A N 1
ATOM 1340 C CA . PRO A 1 177 ? -19.730 -10.352 32.118 1.00 51.12 177 PRO A CA 1
ATOM 1341 C C . PRO A 1 177 ? -18.864 -10.501 33.362 1.00 51.12 177 PRO A C 1
ATOM 1343 O O . PRO A 1 177 ? -17.904 -11.266 33.346 1.00 51.12 177 PRO A O 1
ATOM 1346 N N . ALA A 1 178 ? -19.149 -9.741 34.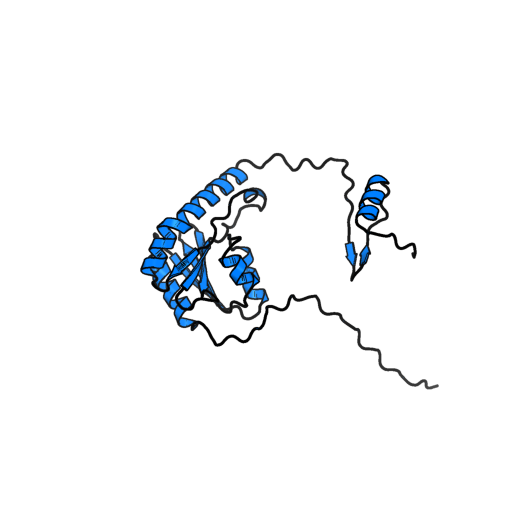417 1.00 52.50 178 ALA A N 1
ATOM 1347 C CA . ALA A 1 178 ? -18.365 -9.743 35.653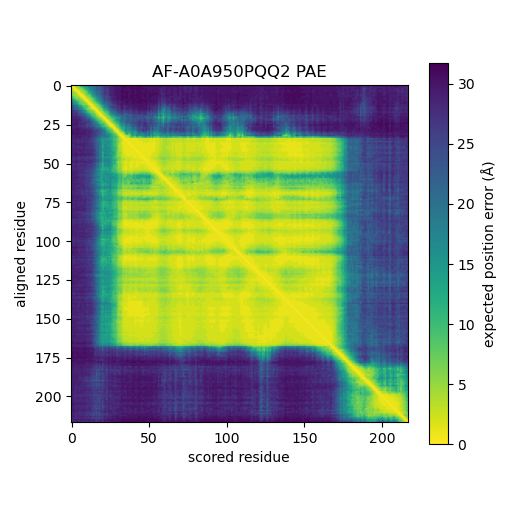 1.00 52.50 178 ALA A CA 1
ATOM 1348 C C . ALA A 1 178 ? -18.335 -11.124 36.356 1.00 52.50 178 ALA A C 1
ATOM 1350 O O . ALA A 1 178 ? -17.811 -11.245 37.455 1.00 52.50 178 ALA A O 1
ATOM 1351 N N . CYS A 1 179 ? -18.890 -12.159 35.718 1.00 45.69 179 CYS A N 1
ATOM 1352 C CA . CYS A 1 179 ? -18.951 -13.547 36.143 1.00 45.69 179 CYS A CA 1
ATOM 1353 C C . CYS A 1 179 ? -18.843 -14.536 34.960 1.00 45.69 179 CYS A C 1
ATOM 1355 O O . CYS A 1 179 ? -19.400 -15.628 35.045 1.00 45.69 179 CYS A O 1
ATOM 1357 N N . ALA A 1 180 ? -18.196 -14.193 33.840 1.00 50.44 180 ALA A N 1
ATOM 1358 C CA . ALA A 1 180 ? -17.770 -15.246 32.916 1.00 50.44 180 ALA A CA 1
ATOM 1359 C C . ALA A 1 180 ? -16.483 -15.851 33.497 1.00 50.44 180 ALA A C 1
ATOM 1361 O O . ALA A 1 180 ? -15.497 -15.122 33.596 1.00 50.44 180 ALA A O 1
ATOM 1362 N N . PRO A 1 181 ? -16.482 -17.115 33.958 1.00 52.12 181 PRO A N 1
ATOM 1363 C CA . PRO A 1 181 ? -15.271 -17.724 34.487 1.00 52.12 181 PRO A CA 1
ATOM 1364 C C . PRO A 1 181 ? -14.190 -17.693 33.403 1.00 52.12 181 PRO A C 1
ATOM 1366 O O . PRO A 1 181 ? -14.351 -18.263 32.323 1.00 52.12 181 PRO A O 1
ATOM 1369 N N . GLU A 1 182 ? -13.112 -16.964 33.678 1.00 49.78 182 GLU A N 1
ATOM 1370 C CA . GLU A 1 182 ? -11.928 -16.918 32.833 1.00 49.78 182 GLU A CA 1
ATOM 1371 C C . GLU A 1 182 ? -11.256 -18.292 32.913 1.00 49.78 182 GLU A C 1
ATOM 1373 O O . GLU A 1 182 ? -10.613 -18.643 33.901 1.00 49.78 182 GLU A O 1
ATOM 1378 N N . HIS A 1 183 ? -11.482 -19.122 31.899 1.00 58.75 183 HIS A N 1
ATOM 1379 C CA . HIS A 1 183 ? -10.860 -20.435 31.806 1.00 58.75 183 HIS A CA 1
ATOM 1380 C C . HIS A 1 183 ? -9.554 -20.304 31.022 1.00 58.75 183 HIS A C 1
ATOM 1382 O O . HIS A 1 183 ? -9.557 -20.227 29.795 1.00 58.75 183 HIS A O 1
ATOM 1388 N N . THR A 1 184 ? -8.427 -20.268 31.736 1.00 59.06 184 THR A N 1
ATOM 1389 C CA . THR A 1 184 ? -7.102 -20.317 31.115 1.00 59.06 184 THR A CA 1
ATOM 1390 C C . THR A 1 184 ? -6.850 -21.708 30.548 1.00 59.06 184 THR A C 1
ATOM 1392 O O . THR A 1 184 ? -6.889 -22.713 31.260 1.00 59.06 184 THR A O 1
ATOM 1395 N N . VAL A 1 185 ? -6.572 -21.751 29.252 1.00 63.28 185 VAL A N 1
ATOM 1396 C CA . VAL A 1 185 ? -6.180 -22.954 28.531 1.00 63.28 185 VAL A CA 1
ATOM 1397 C C . VAL A 1 185 ? -4.712 -22.800 28.151 1.00 63.28 185 VAL A C 1
ATOM 1399 O O . VAL A 1 185 ? -4.357 -21.844 27.464 1.00 63.28 185 VAL A O 1
ATOM 1402 N N . THR A 1 186 ? -3.862 -23.728 28.588 1.00 62.84 186 THR A N 1
ATOM 1403 C CA . THR A 1 186 ? -2.427 -23.691 28.286 1.00 62.84 186 THR A CA 1
ATOM 1404 C C . THR A 1 186 ? -2.084 -24.817 27.326 1.00 62.84 186 THR A C 1
ATOM 1406 O O . THR A 1 186 ? -2.263 -25.998 27.625 1.00 62.84 186 THR A O 1
ATOM 1409 N N . TRP A 1 187 ? -1.566 -24.448 26.159 1.00 60.75 187 TRP A N 1
ATOM 1410 C CA . TRP A 1 187 ? -1.077 -25.404 25.172 1.00 60.75 187 TRP A CA 1
ATOM 1411 C C . TRP A 1 187 ? 0.309 -25.929 25.582 1.00 60.75 187 TRP A C 1
ATOM 1413 O O . TRP A 1 187 ? 1.220 -25.131 25.810 1.00 60.75 187 TRP A O 1
ATOM 1423 N N . CYS A 1 188 ? 0.488 -27.252 25.685 1.00 55.50 188 CYS A N 1
ATOM 1424 C CA . CYS A 1 188 ? 1.765 -27.876 26.047 1.00 55.50 188 CYS A CA 1
ATOM 1425 C C . CYS A 1 188 ? 2.047 -29.107 25.161 1.00 55.50 188 CYS A C 1
ATOM 1427 O O . CYS A 1 188 ? 1.566 -30.208 25.425 1.00 55.50 188 CYS A O 1
ATOM 1429 N N . GLY A 1 189 ? 2.843 -28.932 24.100 1.00 72.06 189 GLY A N 1
ATOM 1430 C CA . GLY A 1 189 ? 3.139 -30.006 23.138 1.00 72.06 189 GLY A CA 1
ATOM 1431 C C . GLY A 1 189 ? 1.930 -30.344 22.257 1.00 72.06 189 GLY A C 1
ATOM 1432 O O . GLY A 1 189 ? 1.323 -29.433 21.713 1.00 72.06 189 GLY A O 1
ATOM 1433 N N . ASP A 1 190 ? 1.568 -31.623 22.132 1.00 65.69 190 ASP A N 1
ATOM 1434 C CA . ASP A 1 190 ? 0.332 -32.067 21.449 1.00 65.69 190 ASP A CA 1
ATOM 1435 C C . ASP A 1 190 ? -0.876 -32.146 22.406 1.00 65.69 190 ASP A C 1
ATOM 1437 O O . ASP A 1 190 ? -1.953 -32.615 22.035 1.00 65.69 190 ASP A O 1
ATOM 1441 N N . SER A 1 191 ? -0.695 -31.700 23.654 1.00 50.78 191 SER A N 1
ATOM 1442 C CA . SER A 1 191 ? -1.684 -31.812 24.720 1.00 50.78 191 SER A CA 1
ATOM 1443 C C . SER A 1 191 ? -2.178 -30.442 25.167 1.00 50.78 191 SER A C 1
ATOM 1445 O O . SER A 1 191 ? -1.411 -29.502 25.394 1.00 50.78 191 SER A O 1
ATOM 1447 N N . LEU A 1 192 ? -3.493 -30.351 25.353 1.00 52.56 192 LEU A N 1
ATOM 1448 C CA . LEU A 1 192 ? -4.143 -29.188 25.935 1.00 52.56 192 LEU A CA 1
ATOM 1449 C C . LEU A 1 192 ? -4.277 -29.382 27.445 1.00 52.56 192 LEU A C 1
ATOM 1451 O O . LEU A 1 192 ? -5.021 -30.256 27.890 1.00 52.56 192 LEU A O 1
ATOM 1455 N N . LEU A 1 193 ? -3.583 -28.566 28.237 1.00 58.72 193 LEU A N 1
ATOM 1456 C CA . LEU A 1 193 ? -3.734 -28.569 29.688 1.00 58.72 193 LEU A CA 1
ATOM 1457 C C . LEU A 1 193 ? -4.748 -27.497 30.083 1.00 58.72 193 LEU A C 1
ATOM 1459 O O . LEU A 1 193 ? -4.580 -26.310 29.797 1.00 58.72 193 LEU A O 1
ATOM 1463 N N . THR A 1 194 ? -5.808 -27.923 30.760 1.00 59.06 194 THR A N 1
ATOM 1464 C CA . THR A 1 194 ? -6.801 -27.026 31.356 1.00 59.06 194 THR A CA 1
ATOM 1465 C C . THR A 1 194 ? -6.977 -27.402 32.818 1.00 59.06 194 THR A C 1
ATOM 1467 O O . THR A 1 194 ? -6.922 -28.582 33.165 1.00 59.06 194 THR A O 1
ATOM 1470 N N . ALA A 1 195 ? -7.164 -26.411 33.693 1.00 60.25 195 ALA A N 1
ATOM 1471 C CA . ALA A 1 195 ? -7.651 -26.699 35.037 1.00 60.25 195 ALA A CA 1
ATOM 1472 C C . ALA A 1 195 ? -9.032 -27.361 34.915 1.00 60.25 195 ALA A C 1
ATOM 1474 O O . ALA A 1 195 ? -9.850 -26.912 34.108 1.00 60.25 195 ALA A O 1
ATOM 1475 N N . GLN A 1 196 ? -9.285 -28.425 35.685 1.00 60.38 196 GLN A N 1
ATOM 1476 C CA . GLN A 1 196 ? -10.560 -29.137 35.628 1.00 60.38 196 GLN A CA 1
ATOM 1477 C C . GLN A 1 196 ? -11.709 -28.135 35.859 1.00 60.38 196 GLN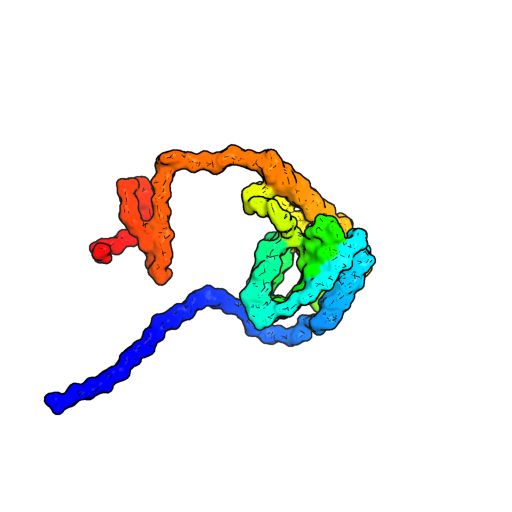 A C 1
ATOM 1479 O O . GLN A 1 196 ? -11.734 -27.471 36.897 1.00 60.38 196 GLN A O 1
ATOM 1484 N N . PRO A 1 197 ? -12.645 -27.974 34.908 1.00 61.47 197 PRO A N 1
ATOM 1485 C CA . PRO A 1 197 ? -13.695 -26.984 35.009 1.00 61.47 197 PRO A CA 1
ATOM 1486 C C . PRO A 1 197 ? -14.630 -27.389 36.140 1.00 61.47 197 PRO A C 1
ATOM 1488 O O . PRO A 1 197 ? -15.252 -28.449 36.109 1.00 61.47 197 PRO A O 1
ATOM 1491 N N . GLU A 1 198 ? -14.763 -26.510 37.127 1.00 64.75 198 GLU A N 1
ATOM 1492 C CA . GLU A 1 198 ? -15.732 -26.669 38.215 1.00 64.75 198 GLU A CA 1
ATOM 1493 C C . GLU A 1 198 ? -17.182 -26.546 37.704 1.00 64.75 198 GLU A C 1
ATOM 1495 O O . GLU A 1 198 ? -18.128 -26.987 38.357 1.00 64.75 198 GLU A O 1
ATOM 1500 N N . ASN A 1 199 ? -17.363 -25.979 36.504 1.00 73.69 199 ASN A N 1
ATOM 1501 C CA . ASN A 1 199 ? -18.652 -25.825 35.844 1.00 73.69 199 ASN A CA 1
ATOM 1502 C C . ASN A 1 199 ? -18.982 -27.028 34.936 1.00 73.69 199 ASN A C 1
ATOM 1504 O O . ASN A 1 199 ? -18.332 -27.276 33.916 1.00 73.69 199 ASN A O 1
ATOM 1508 N N . GLN A 1 200 ? -20.064 -27.732 35.276 1.00 72.06 200 GLN A N 1
ATOM 1509 C CA . GLN A 1 200 ? -20.560 -28.908 34.559 1.00 72.06 200 GLN A CA 1
ATOM 1510 C C . GLN A 1 200 ? -20.982 -28.620 33.104 1.00 72.06 200 GLN A C 1
ATOM 1512 O O . GLN A 1 200 ? -20.862 -29.501 32.249 1.00 72.06 200 GLN A O 1
ATOM 1517 N N . GLU A 1 201 ? -21.451 -27.408 32.791 1.00 70.69 201 GLU A N 1
ATOM 1518 C CA . GLU A 1 201 ? -21.806 -27.022 31.417 1.00 70.69 201 GLU A CA 1
ATOM 1519 C C . GLU A 1 201 ? -20.563 -26.899 30.531 1.00 70.69 201 GLU A C 1
ATOM 1521 O O . GLU A 1 201 ? -20.560 -27.367 29.392 1.00 70.69 201 GLU A O 1
ATOM 1526 N N . VAL A 1 202 ? -19.476 -26.362 31.088 1.00 67.81 202 VAL A N 1
ATOM 1527 C CA . VAL A 1 202 ? -18.179 -26.244 30.409 1.00 67.81 202 VAL A CA 1
ATOM 1528 C C . VAL A 1 202 ? -17.557 -27.625 30.208 1.00 67.81 202 VAL A C 1
ATOM 1530 O O . VAL A 1 202 ? -17.116 -27.946 29.106 1.00 67.81 202 VAL A O 1
ATOM 1533 N N . ALA A 1 203 ? -17.609 -28.492 31.226 1.00 71.19 203 ALA A N 1
ATOM 1534 C CA . ALA A 1 203 ? -17.163 -29.882 31.105 1.00 71.19 203 ALA A CA 1
ATOM 1535 C C . ALA A 1 203 ? -17.907 -30.630 29.985 1.00 71.19 203 ALA A C 1
ATOM 1537 O O . ALA A 1 203 ? -17.305 -31.382 29.216 1.00 71.19 203 ALA A O 1
ATOM 1538 N N . LYS A 1 204 ? -19.219 -30.397 29.855 1.00 74.75 204 LYS A N 1
ATOM 1539 C CA . LYS A 1 204 ? -20.042 -30.997 28.802 1.00 74.75 204 LYS A CA 1
ATOM 1540 C C . LYS A 1 204 ? -19.683 -30.463 27.414 1.00 74.75 204 LYS A C 1
ATOM 1542 O O . LYS A 1 204 ? -19.567 -31.264 26.490 1.00 74.75 204 LYS A O 1
ATOM 1547 N N . ALA A 1 205 ? -19.495 -29.152 27.269 1.00 76.62 205 ALA A N 1
ATOM 1548 C CA . ALA A 1 205 ? -19.102 -28.539 26.001 1.00 76.62 205 ALA A CA 1
ATOM 1549 C C . ALA A 1 205 ? -17.725 -29.041 25.528 1.00 76.62 205 ALA A C 1
ATOM 1551 O O . ALA A 1 205 ? -17.566 -29.396 24.362 1.00 76.62 205 ALA A O 1
ATOM 1552 N N . LEU A 1 206 ? -16.759 -29.169 26.444 1.00 75.88 206 LEU A N 1
ATOM 1553 C CA . LEU A 1 206 ? -15.433 -29.718 26.145 1.00 75.88 206 LEU A CA 1
ATOM 1554 C C . LEU A 1 206 ? -15.507 -31.196 25.736 1.00 75.88 206 LEU A C 1
ATOM 1556 O O . LEU A 1 206 ? -14.928 -31.584 24.724 1.00 75.88 206 LEU A O 1
ATOM 1560 N N . HIS A 1 207 ? -16.298 -32.016 26.432 1.00 77.81 207 HIS A N 1
ATOM 1561 C CA . HIS A 1 207 ? -16.513 -33.402 26.009 1.00 77.81 207 HIS A CA 1
ATOM 1562 C C . HIS A 1 207 ? -17.176 -33.517 24.631 1.00 77.81 207 HIS A C 1
ATOM 1564 O O . HIS A 1 207 ? -16.805 -34.384 23.842 1.00 77.81 207 HIS A O 1
ATOM 1570 N N . GLN A 1 208 ? -18.127 -32.636 24.309 1.00 77.88 208 GLN A N 1
ATOM 1571 C CA . GLN A 1 208 ? -18.741 -32.589 22.977 1.00 77.88 208 GLN A CA 1
ATOM 1572 C C . GLN A 1 208 ? -17.746 -32.169 21.887 1.00 77.88 208 GLN A C 1
ATOM 1574 O O . GLN A 1 208 ? -17.858 -32.638 20.758 1.00 77.88 208 GLN A O 1
ATOM 1579 N N . GLY A 1 209 ? -16.759 -31.339 22.231 1.00 76.62 209 GLY A N 1
ATOM 1580 C CA . GLY A 1 209 ? -15.650 -30.952 21.357 1.00 76.62 209 GLY A CA 1
ATOM 1581 C C . GLY A 1 209 ? -14.566 -32.021 21.179 1.00 76.62 209 GLY A C 1
ATOM 1582 O O . GLY A 1 209 ? -13.586 -31.762 20.489 1.00 76.62 209 GLY A O 1
ATOM 1583 N N . GLY A 1 210 ? -14.720 -33.207 21.781 1.00 76.50 210 GLY A N 1
ATOM 1584 C CA . GLY A 1 210 ? -13.756 -34.308 21.673 1.00 76.50 210 GLY A CA 1
ATOM 1585 C C . GLY A 1 210 ? -12.613 -34.258 22.690 1.00 76.50 210 GLY A C 1
ATOM 1586 O O . GLY A 1 210 ? -11.683 -35.056 22.591 1.00 76.50 210 GLY A O 1
ATOM 1587 N N . PHE A 1 211 ? -12.678 -33.365 23.680 1.00 72.06 211 PHE A N 1
ATOM 1588 C CA . PHE A 1 211 ? -11.694 -33.304 24.757 1.00 72.06 211 PHE A CA 1
ATOM 1589 C C . PHE A 1 211 ? -11.992 -34.369 25.825 1.00 72.06 211 PHE A C 1
ATOM 1591 O O . PHE A 1 211 ? -13.145 -34.606 26.205 1.00 72.06 211 PHE A O 1
ATOM 1598 N N . ALA A 1 212 ? -10.940 -35.017 26.324 1.00 74.00 212 ALA A N 1
ATOM 1599 C CA . ALA A 1 212 ? -11.008 -35.990 27.409 1.00 74.00 212 ALA A CA 1
ATOM 1600 C C . ALA A 1 212 ? -10.066 -35.572 28.542 1.00 74.00 212 ALA A C 1
ATOM 1602 O O . ALA A 1 212 ? -8.971 -35.074 28.289 1.00 74.00 212 ALA A O 1
ATOM 1603 N N . TRP A 1 213 ? -10.500 -35.783 29.784 1.00 68.56 213 TRP A N 1
ATOM 1604 C CA . TRP A 1 213 ? -9.661 -35.573 30.960 1.00 68.56 213 TRP A CA 1
ATOM 1605 C C . TRP A 1 213 ? -8.663 -36.718 31.077 1.00 68.56 213 TRP A C 1
ATOM 1607 O O . TRP A 1 213 ? -9.065 -37.884 31.072 1.00 68.56 213 TRP A O 1
ATOM 1617 N N . ASP A 1 214 ? -7.382 -36.388 31.207 1.00 66.19 214 ASP A N 1
ATOM 1618 C CA . ASP A 1 214 ? -6.402 -37.357 31.675 1.00 66.19 214 ASP A CA 1
ATOM 1619 C C . ASP A 1 214 ? -6.593 -37.534 33.189 1.00 66.19 214 ASP A C 1
ATOM 1621 O O . ASP A 1 214 ? -6.593 -36.562 33.942 1.00 66.19 214 ASP A O 1
ATOM 1625 N N . LEU A 1 215 ? -6.821 -38.769 33.638 1.00 56.75 215 LEU A N 1
ATOM 1626 C CA . LEU A 1 215 ? -6.991 -39.100 35.058 1.00 56.75 215 LEU A CA 1
ATOM 1627 C C . LEU A 1 215 ? -5.648 -39.396 35.749 1.00 56.75 215 LEU A C 1
ATOM 1629 O O . LEU A 1 215 ? -5.632 -39.913 36.868 1.00 56.75 215 LEU A O 1
ATOM 1633 N N . ALA A 1 216 ? -4.524 -39.092 35.100 1.00 47.88 216 ALA A N 1
ATOM 1634 C CA . ALA A 1 216 ? -3.192 -39.266 35.654 1.00 47.88 216 ALA A CA 1
ATOM 1635 C C . ALA A 1 216 ? -2.582 -37.937 36.146 1.00 47.88 216 ALA A C 1
ATOM 1637 O O . ALA A 1 216 ? -1.905 -37.246 35.392 1.00 47.88 216 ALA A O 1
ATOM 1638 N N . GLY A 1 217 ? -2.731 -37.664 37.450 1.00 40.00 217 GLY A N 1
ATOM 1639 C CA . GLY A 1 217 ? -1.793 -36.842 38.237 1.00 40.00 217 GLY A CA 1
ATOM 1640 C C . GLY A 1 217 ? -2.279 -35.468 38.657 1.00 40.00 217 GLY A C 1
ATOM 1641 O O . GLY A 1 217 ? -1.941 -34.500 37.947 1.00 40.00 217 GLY A O 1
#

Radius of gyration: 24.83 Å; Cα contacts (8 Å, |Δi|>4): 280; chains: 1; bounding box: 59×63×59 Å

Foldseek 3Di:
DDDDDDDDDDDPDDDPPDPPQPPPPDPPQDDPVLQQVLVVVLQVQAPAHKDKDKDFDPDLVSLVVVVVQFQAPPQVVCQNVNHRFGIWMWIAGPVRWIKIWGQRPVDSQKIKITTGHRPDADPQLLPPQDGLHIDIFGSPSNRVSVCCVVRSVVSVVSSVVSSVVCRVCVDDDPPPVPPPPPWDWDDDDPDIDTDDDPDPVVVVVCVVVVDDDDPDD

pLDDT: mean 78.28, std 20.74, range [32.97, 98.62]

Nearest PDB structures (foldseek):
  7snr-assembly2_B  TM=3.748E-01  e=4.652E+00  Oplophorus gracilirostris

Secondary structure (DSSP, 8-state):
--PPPPPPPPP--PPP-------------S-HHHHHHHHHHHHHHSSS-EEEEEEE-SSHHHHHHHHTTB--SSHHHHHHHHS---EEEEEEETTS-EEEEEE-TT-TTEEE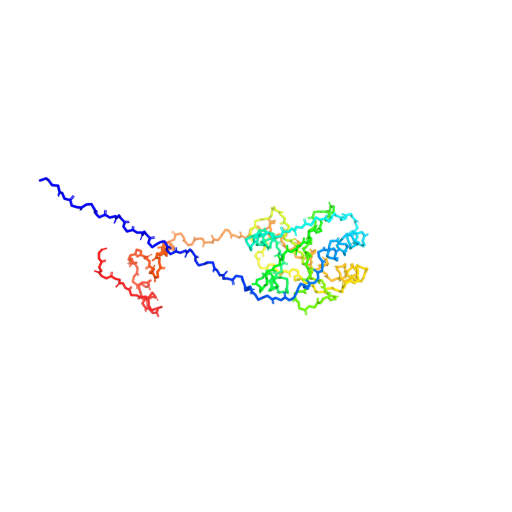EEEBPPTT--GGGGTTPPP---EEEES-HHHHHHHIIIIIHHHHHHHHHHHHHHHHSPPSP----TT-----EEEETTEEEEPPPS-HHHHHHHHHTT-------